Protein AF-A0A9D4SW37-F1 (afdb_monomer_lite)

Structure (mmCIF, N/CA/C/O backbone):
data_AF-A0A9D4SW37-F1
#
_entry.id   AF-A0A9D4SW37-F1
#
loop_
_atom_site.group_PDB
_atom_site.id
_atom_site.type_symbol
_atom_site.label_atom_id
_atom_site.label_alt_id
_atom_site.label_comp_id
_atom_site.label_asym_id
_atom_site.label_entity_id
_atom_site.label_seq_id
_atom_site.pdbx_PDB_ins_code
_atom_site.Cartn_x
_atom_site.Cartn_y
_atom_site.Cartn_z
_atom_site.occupancy
_atom_site.B_iso_or_equiv
_atom_site.auth_seq_id
_atom_site.auth_comp_id
_atom_site.auth_asym_id
_atom_site.auth_atom_id
_atom_site.pdbx_PDB_model_num
ATOM 1 N N . MET A 1 1 ? -23.984 -40.570 58.950 1.00 38.28 1 MET A N 1
ATOM 2 C CA . MET A 1 1 ? -23.982 -40.904 57.508 1.00 38.28 1 MET A CA 1
ATOM 3 C C . MET A 1 1 ? -23.634 -39.647 56.730 1.00 38.28 1 MET A C 1
ATOM 5 O O . MET A 1 1 ? -24.445 -38.734 56.659 1.00 38.28 1 MET A O 1
ATOM 9 N N . TYR A 1 2 ? -22.396 -39.567 56.247 1.00 35.69 2 TYR A N 1
ATOM 10 C CA . TYR A 1 2 ? -21.872 -38.430 55.495 1.00 35.69 2 TYR A CA 1
ATOM 11 C C . TYR A 1 2 ? -22.423 -38.462 54.062 1.00 35.69 2 TYR A C 1
ATOM 13 O O . TYR A 1 2 ? -22.260 -39.463 53.368 1.00 35.69 2 TYR A O 1
ATOM 21 N N . LYS A 1 3 ? -23.094 -37.389 53.626 1.00 42.28 3 LYS A N 1
ATOM 22 C CA . LYS A 1 3 ? -23.452 -37.187 52.214 1.00 42.28 3 LYS A CA 1
ATOM 23 C C . LYS A 1 3 ? -22.221 -36.651 51.480 1.00 42.28 3 LYS A C 1
ATOM 25 O O . LYS A 1 3 ? -21.735 -35.574 51.811 1.00 42.28 3 LYS A O 1
ATOM 30 N N . LEU A 1 4 ? -21.722 -37.426 50.519 1.00 44.06 4 LEU A N 1
ATOM 31 C CA . LEU A 1 4 ? -20.670 -37.028 49.581 1.00 44.06 4 LEU A CA 1
ATOM 32 C C . LEU A 1 4 ? -21.163 -35.876 48.679 1.00 44.06 4 LEU A C 1
ATOM 34 O O . LEU A 1 4 ? -22.336 -35.888 48.288 1.00 44.06 4 LEU A O 1
ATOM 38 N N . PRO A 1 5 ? -20.308 -34.893 48.341 1.00 53.22 5 PRO A N 1
ATOM 39 C CA . PRO A 1 5 ? -20.664 -33.814 47.432 1.00 53.22 5 PRO A CA 1
ATOM 40 C C . PRO A 1 5 ? -20.715 -34.326 45.990 1.00 53.22 5 PRO A C 1
ATOM 42 O O . PRO A 1 5 ? -19.946 -35.196 45.585 1.00 53.22 5 PRO A O 1
ATOM 45 N N . GLY A 1 6 ? -21.682 -33.792 45.246 1.00 45.44 6 GLY A N 1
ATOM 46 C CA . GLY A 1 6 ? -22.057 -34.233 43.913 1.00 45.44 6 GLY A CA 1
ATOM 47 C C . GLY A 1 6 ? -20.927 -34.171 42.891 1.00 45.44 6 GLY A C 1
ATOM 48 O O . GLY A 1 6 ? -20.123 -33.241 42.860 1.00 45.44 6 GLY A O 1
ATOM 49 N N . ASN A 1 7 ? -20.937 -35.176 42.019 1.00 46.38 7 ASN A N 1
ATOM 50 C CA . ASN A 1 7 ? -20.179 -35.221 40.782 1.00 46.38 7 ASN A CA 1
ATOM 51 C C . ASN A 1 7 ? -20.428 -33.943 39.971 1.00 46.38 7 ASN A C 1
ATOM 53 O O . ASN A 1 7 ? -21.542 -33.692 39.509 1.00 46.38 7 ASN A O 1
ATOM 57 N N . PHE A 1 8 ? -19.375 -33.151 39.789 1.00 51.19 8 PHE A N 1
ATOM 58 C CA . PHE A 1 8 ? -19.349 -32.045 38.845 1.00 51.19 8 PHE A CA 1
ATOM 59 C C . PHE A 1 8 ? -19.286 -32.649 37.440 1.00 51.19 8 PHE A C 1
ATOM 61 O O . PHE A 1 8 ? -18.219 -33.018 36.957 1.00 51.19 8 PHE A O 1
ATOM 68 N N . VAL A 1 9 ? -20.445 -32.836 36.810 1.00 54.00 9 VAL A N 1
ATOM 69 C CA . VAL A 1 9 ? -20.528 -33.199 35.393 1.00 54.00 9 VAL A CA 1
ATOM 70 C C . VAL A 1 9 ? -20.275 -31.911 34.606 1.00 54.00 9 VAL A C 1
ATOM 72 O O . VAL A 1 9 ? -21.126 -31.018 34.649 1.00 54.00 9 VAL A O 1
ATOM 75 N N . PRO A 1 10 ? -19.123 -31.744 33.927 1.00 53.56 10 PRO A N 1
ATOM 76 C CA . PRO A 1 10 ? -18.909 -30.571 33.094 1.00 53.56 10 PRO A CA 1
ATOM 77 C C . PRO A 1 10 ? -19.968 -30.575 31.989 1.00 53.56 10 PRO A C 1
ATOM 79 O O . PRO A 1 10 ? -20.168 -31.581 31.308 1.00 53.56 10 PRO A O 1
ATOM 82 N N . SER A 1 11 ? -20.694 -29.463 31.856 1.00 57.00 11 SER A N 1
ATOM 83 C CA . SER A 1 11 ? -21.797 -29.358 30.902 1.00 57.00 11 SER A CA 1
ATOM 84 C C . SER A 1 11 ? -21.305 -29.681 29.486 1.00 57.00 11 SER A C 1
ATOM 86 O O . SER A 1 11 ? -20.271 -29.171 29.048 1.00 57.00 11 SER A O 1
ATOM 88 N N . CYS A 1 12 ? -22.054 -30.521 28.769 1.00 56.09 12 CYS A N 1
ATOM 89 C CA . CYS A 1 12 ? -21.761 -30.940 27.394 1.00 56.09 12 CYS A CA 1
ATOM 90 C C . CYS A 1 12 ? -21.500 -29.736 26.457 1.00 56.09 12 CYS A C 1
ATOM 92 O O . CYS A 1 12 ? -20.666 -29.813 25.559 1.00 56.09 12 CYS A O 1
ATOM 94 N N . ASN A 1 13 ? -22.115 -28.585 26.762 1.00 58.75 13 ASN A N 1
ATOM 95 C CA . ASN A 1 13 ? -21.962 -27.325 26.034 1.00 58.75 13 ASN A CA 1
ATOM 96 C C . ASN A 1 13 ? -20.546 -26.725 26.095 1.00 58.75 13 ASN A C 1
ATOM 98 O O . ASN A 1 13 ? -20.113 -26.089 25.137 1.00 58.75 13 ASN A O 1
ATOM 102 N N . SER A 1 14 ? -19.800 -26.904 27.189 1.00 59.53 14 SER A N 1
ATOM 103 C CA . SER A 1 14 ? -18.434 -26.363 27.289 1.00 59.53 14 SER A CA 1
ATOM 104 C C . SER A 1 14 ? -17.439 -27.160 26.444 1.00 59.53 14 SER A C 1
ATOM 106 O O . SER A 1 14 ? -16.527 -26.578 25.858 1.00 59.53 14 SER A O 1
ATOM 108 N N . TYR A 1 15 ? -17.634 -28.477 26.335 1.00 69.44 15 TYR A N 1
ATOM 109 C CA . TYR A 1 15 ? -16.801 -29.343 25.498 1.00 69.44 15 TYR A CA 1
ATOM 110 C C . TYR A 1 15 ? -17.033 -29.092 24.005 1.00 69.44 15 TYR A C 1
ATOM 112 O O . TYR A 1 15 ? -16.067 -28.980 23.253 1.00 69.44 15 TYR A O 1
ATOM 120 N N . THR A 1 16 ? -18.286 -28.921 23.575 1.00 73.00 16 THR A N 1
ATOM 121 C CA . THR A 1 16 ? -18.615 -28.608 22.174 1.00 73.00 16 THR A CA 1
ATOM 122 C C . THR A 1 16 ? -18.095 -27.237 21.746 1.00 73.00 16 THR A C 1
ATOM 124 O O . THR A 1 16 ? -17.534 -27.102 20.660 1.00 73.00 16 THR A O 1
ATOM 127 N N . VAL A 1 17 ? -18.199 -26.223 22.613 1.00 75.62 17 VAL A N 1
ATOM 128 C CA . VAL A 1 17 ? -17.650 -24.885 22.335 1.00 75.62 17 VAL A CA 1
ATOM 129 C C . VAL A 1 17 ? -16.123 -24.931 22.242 1.00 75.62 17 VAL A C 1
ATOM 131 O O . VAL A 1 17 ? -15.551 -24.374 21.306 1.00 75.62 17 VAL A O 1
ATOM 134 N N . CYS A 1 18 ? -15.449 -25.646 23.144 1.00 77.81 18 CYS A N 1
ATOM 135 C CA . CYS A 1 18 ? -13.996 -25.798 23.084 1.00 77.81 18 CYS A CA 1
ATOM 136 C C . CYS A 1 18 ? -13.546 -26.530 21.805 1.00 77.81 18 CYS A C 1
ATOM 138 O O . CYS A 1 18 ? -12.628 -26.070 21.127 1.00 77.81 18 CYS A O 1
ATOM 140 N N . CYS A 1 19 ? -14.246 -27.601 21.412 1.00 83.44 19 CYS A N 1
ATOM 141 C CA . CYS A 1 19 ? -13.960 -28.344 20.181 1.00 83.44 19 CYS A CA 1
ATOM 142 C C . CYS A 1 19 ? -14.113 -27.466 18.930 1.00 83.44 19 CYS A C 1
ATOM 144 O O . CYS A 1 19 ? -13.188 -27.384 18.126 1.00 83.44 19 CYS A O 1
ATOM 146 N N . SER A 1 20 ? -15.214 -26.708 18.825 1.00 86.25 20 SER A N 1
ATOM 147 C CA . SER A 1 20 ? -15.437 -25.783 17.703 1.00 86.25 20 SER A CA 1
ATOM 148 C C . SER A 1 20 ? -14.363 -24.693 17.603 1.00 86.25 20 SER A C 1
ATOM 150 O O . SER A 1 20 ? -13.952 -24.312 16.507 1.00 86.25 20 SER A O 1
ATOM 152 N N . LYS A 1 21 ? -13.847 -24.209 18.742 1.00 91.75 21 LYS A N 1
ATOM 153 C CA . LYS A 1 21 ? -12.782 -23.202 18.754 1.00 91.75 21 LYS A CA 1
ATOM 154 C C . LYS A 1 21 ? -11.446 -23.789 18.306 1.00 91.75 21 LYS A C 1
ATOM 156 O O . LYS A 1 21 ? -10.714 -23.118 17.585 1.00 91.75 21 LYS A O 1
ATOM 161 N N . VAL A 1 22 ? -11.140 -25.021 18.708 1.00 93.81 22 VAL A N 1
ATOM 162 C CA . VAL A 1 22 ? -9.937 -25.743 18.270 1.00 93.81 22 VAL A CA 1
ATOM 163 C C . VAL A 1 22 ? -9.991 -26.036 16.772 1.00 93.81 22 VAL A C 1
ATOM 165 O O . VAL A 1 22 ? -9.002 -25.809 16.085 1.00 93.81 22 VAL A O 1
ATOM 168 N N . GLU A 1 23 ? -11.132 -26.481 16.249 1.00 93.38 23 GLU A N 1
ATOM 169 C CA . GLU A 1 23 ? -11.323 -26.715 14.811 1.00 93.38 23 GLU A CA 1
ATOM 170 C C . GLU A 1 23 ? -11.194 -25.420 14.006 1.00 93.38 23 GLU A C 1
ATOM 172 O O . GLU A 1 23 ? -10.444 -25.378 13.036 1.00 93.38 23 GLU A O 1
ATOM 177 N N . HIS A 1 24 ? -11.821 -24.331 14.459 1.00 93.25 24 HIS A N 1
ATOM 178 C CA . HIS A 1 24 ? -11.682 -23.025 13.818 1.00 93.25 24 HIS A CA 1
ATOM 179 C C . HIS A 1 24 ? -10.226 -22.533 13.802 1.00 93.25 24 HIS A C 1
ATOM 181 O O . HIS A 1 24 ? -9.753 -22.041 12.781 1.00 93.25 24 HIS A O 1
ATOM 187 N N . LEU A 1 25 ? -9.499 -22.695 14.913 1.00 94.06 25 LEU A N 1
ATOM 188 C CA . LEU A 1 25 ? -8.080 -22.341 14.988 1.00 94.06 25 LEU A CA 1
ATOM 189 C C . LEU A 1 25 ? -7.210 -23.222 14.086 1.00 94.06 25 LEU A C 1
ATOM 191 O O . LEU A 1 25 ? -6.246 -22.715 13.523 1.00 94.06 25 LEU A O 1
ATOM 195 N N . ARG A 1 26 ? -7.541 -24.510 13.922 1.00 94.50 26 ARG A N 1
ATOM 196 C CA . ARG A 1 26 ? -6.853 -25.402 12.975 1.00 94.50 26 ARG A CA 1
ATOM 197 C C . ARG A 1 26 ? -7.074 -24.953 11.539 1.00 94.50 26 ARG A C 1
ATOM 199 O O . ARG A 1 26 ? -6.097 -24.687 10.857 1.00 94.50 26 ARG A O 1
ATOM 206 N N . CYS A 1 27 ? -8.326 -24.740 11.131 1.00 94.25 27 CYS A N 1
ATOM 207 C CA . CYS A 1 27 ? -8.631 -24.241 9.791 1.00 94.25 27 CYS A CA 1
ATOM 208 C C . CYS A 1 27 ? -7.960 -22.889 9.516 1.00 94.25 27 CYS A C 1
ATOM 210 O O . CYS A 1 27 ? -7.472 -22.661 8.416 1.00 94.25 27 CYS A O 1
ATOM 212 N N . GLN A 1 28 ? -7.901 -21.996 10.511 1.00 94.62 28 GLN A N 1
ATOM 213 C CA . GLN A 1 28 ? -7.191 -20.726 10.380 1.00 94.62 28 GLN A CA 1
ATOM 214 C C . GLN A 1 28 ? -5.679 -20.929 10.201 1.00 94.62 28 GLN A C 1
ATOM 216 O O . GLN A 1 28 ? -5.067 -20.226 9.403 1.00 94.62 28 GLN A O 1
ATOM 221 N N . ASN A 1 29 ? -5.078 -21.878 10.922 1.00 93.56 29 ASN A N 1
ATOM 222 C CA . ASN A 1 29 ? -3.664 -22.218 10.776 1.00 93.56 29 ASN A CA 1
ATOM 223 C C . ASN A 1 29 ? -3.371 -22.800 9.385 1.00 93.56 29 ASN A C 1
ATOM 225 O O . ASN A 1 29 ? -2.440 -22.347 8.730 1.00 93.56 29 ASN A O 1
ATOM 229 N N . ASP A 1 30 ? -4.219 -23.711 8.904 1.00 97.25 30 ASP A N 1
ATOM 230 C CA . ASP A 1 30 ? -4.093 -24.323 7.577 1.00 97.25 30 ASP A CA 1
ATOM 231 C C . ASP A 1 30 ? -4.194 -23.267 6.464 1.00 97.25 30 ASP A C 1
ATOM 233 O O . ASP A 1 30 ? -3.404 -23.259 5.522 1.00 97.25 30 ASP A O 1
ATOM 237 N N . LEU A 1 31 ? -5.129 -22.320 6.594 1.00 96.56 31 LEU A N 1
ATOM 238 C CA . LEU A 1 31 ? -5.306 -21.227 5.633 1.00 96.56 31 LEU A CA 1
ATOM 239 C C . LEU A 1 31 ? -4.093 -20.283 5.634 1.00 96.56 31 LEU A C 1
ATOM 241 O O . LEU A 1 31 ? -3.610 -19.891 4.573 1.00 96.56 31 LEU A O 1
ATOM 245 N N . LEU A 1 32 ? -3.555 -19.961 6.817 1.00 95.56 32 LEU A N 1
ATOM 246 C CA . LEU A 1 32 ? -2.315 -19.190 6.941 1.00 95.56 32 LEU A CA 1
ATOM 247 C C . LEU A 1 32 ? -1.118 -19.932 6.341 1.00 95.56 32 LEU A C 1
ATOM 249 O O . LEU A 1 32 ? -0.269 -19.303 5.712 1.00 95.56 32 LEU A O 1
ATOM 253 N N . GLN A 1 33 ? -1.049 -21.249 6.511 1.00 96.69 33 GLN A N 1
ATOM 254 C CA . GLN A 1 33 ? 0.019 -22.065 5.955 1.00 96.69 33 GLN A CA 1
ATOM 255 C C . GLN A 1 33 ? -0.034 -22.086 4.422 1.00 96.69 33 GLN A C 1
ATOM 257 O O . GLN A 1 33 ? 0.986 -21.837 3.784 1.00 96.69 33 GLN A O 1
ATOM 262 N N . LEU A 1 34 ? -1.219 -22.268 3.833 1.00 95.88 34 LEU A N 1
ATOM 263 C CA . LEU A 1 34 ? -1.415 -22.187 2.382 1.00 95.88 34 LEU A CA 1
ATOM 264 C C . LEU A 1 34 ? -1.056 -20.800 1.830 1.00 95.88 34 LEU A C 1
ATOM 266 O O . LEU A 1 34 ? -0.350 -20.701 0.829 1.00 95.88 34 LEU A O 1
ATOM 270 N N . ALA A 1 35 ? -1.473 -19.727 2.509 1.00 94.50 35 ALA A N 1
ATOM 271 C CA . ALA A 1 35 ? -1.126 -18.363 2.111 1.00 94.50 35 ALA A CA 1
ATOM 272 C C . ALA A 1 35 ? 0.392 -18.103 2.188 1.00 94.50 35 ALA A C 1
ATOM 274 O O . ALA A 1 35 ? 0.964 -17.433 1.326 1.00 94.50 35 ALA A O 1
ATOM 275 N N . LEU A 1 36 ? 1.069 -18.656 3.200 1.00 96.19 36 LEU A N 1
ATOM 276 C CA . LEU A 1 36 ? 2.525 -18.581 3.318 1.00 96.19 36 LEU A CA 1
ATOM 277 C C . LEU A 1 36 ? 3.224 -19.350 2.196 1.00 96.19 36 LEU A C 1
ATOM 279 O O . LEU A 1 36 ? 4.162 -18.822 1.600 1.00 96.19 36 LEU A O 1
ATOM 283 N N . GLU A 1 37 ? 2.765 -20.557 1.879 1.00 96.25 37 GLU A N 1
ATOM 284 C CA . GLU A 1 37 ? 3.297 -21.366 0.779 1.00 96.25 37 GLU A CA 1
ATOM 285 C C . GLU A 1 37 ? 3.113 -20.674 -0.578 1.00 96.25 37 GLU A C 1
ATOM 287 O O . GLU A 1 37 ? 4.056 -20.623 -1.372 1.00 96.25 37 GLU A O 1
ATOM 292 N N . GLU A 1 38 ? 1.956 -20.054 -0.816 1.00 94.12 38 GLU A N 1
ATOM 293 C CA . GLU A 1 38 ? 1.704 -19.267 -2.023 1.00 94.12 38 GLU A CA 1
ATOM 294 C C . GLU A 1 38 ? 2.621 -18.038 -2.100 1.00 94.12 38 GLU A C 1
ATOM 296 O O . GLU A 1 38 ? 3.284 -17.825 -3.118 1.00 94.12 38 GLU A O 1
ATOM 301 N N . SER A 1 39 ? 2.737 -17.266 -1.013 1.00 93.19 39 SER A N 1
ATOM 302 C CA . SER A 1 39 ? 3.624 -16.095 -0.970 1.00 93.19 39 SER A CA 1
ATOM 303 C C . SER A 1 39 ? 5.096 -16.474 -1.172 1.00 93.19 39 SER A C 1
ATOM 305 O O . SER A 1 39 ? 5.837 -15.776 -1.864 1.00 93.19 39 SER A O 1
ATOM 307 N N . ARG A 1 40 ? 5.520 -17.625 -0.641 1.00 96.88 40 ARG A N 1
ATOM 308 C CA . ARG A 1 40 ? 6.857 -18.174 -0.864 1.00 96.88 40 ARG A CA 1
ATOM 309 C C . ARG A 1 40 ? 7.060 -18.538 -2.333 1.00 96.88 40 ARG A C 1
ATOM 311 O O . ARG A 1 40 ? 8.070 -18.146 -2.907 1.00 96.88 40 ARG A O 1
ATOM 318 N N . GLY A 1 41 ? 6.095 -19.216 -2.953 1.00 93.62 41 GLY A N 1
ATOM 319 C CA . GLY A 1 41 ? 6.145 -19.534 -4.380 1.00 93.62 41 GLY A CA 1
ATOM 320 C C . GLY A 1 41 ? 6.220 -18.282 -5.263 1.00 93.62 41 GLY A C 1
ATOM 321 O O . GLY A 1 41 ? 6.969 -18.254 -6.243 1.00 93.62 41 GLY A O 1
ATOM 322 N N . GLN A 1 42 ? 5.505 -17.215 -4.895 1.00 92.81 42 GLN A N 1
ATOM 323 C CA . GLN A 1 42 ? 5.597 -15.914 -5.565 1.00 92.81 42 GLN A CA 1
ATOM 324 C C . GLN A 1 42 ? 7.000 -15.301 -5.420 1.00 92.81 42 GLN A C 1
ATOM 326 O O . GLN A 1 42 ? 7.578 -14.862 -6.418 1.00 92.81 42 GLN A O 1
ATOM 331 N N . CYS A 1 43 ? 7.579 -15.322 -4.216 1.00 92.12 43 CYS A N 1
ATOM 332 C CA . CYS A 1 43 ? 8.946 -14.859 -3.964 1.00 92.12 43 CYS A CA 1
ATOM 333 C C . CYS A 1 43 ? 9.992 -15.648 -4.767 1.00 92.12 43 CYS A C 1
ATOM 335 O O . CYS A 1 43 ? 10.866 -15.040 -5.385 1.00 92.12 43 CYS A O 1
ATOM 337 N N . ASP A 1 44 ? 9.882 -16.977 -4.821 1.00 94.50 44 ASP A N 1
ATOM 338 C CA . ASP A 1 44 ? 10.799 -17.835 -5.580 1.00 94.50 44 ASP A CA 1
ATOM 339 C C . ASP A 1 44 ? 10.731 -17.516 -7.085 1.00 94.50 44 ASP A C 1
ATOM 341 O O . ASP A 1 44 ? 11.758 -17.373 -7.756 1.00 94.50 44 ASP A O 1
ATOM 345 N N . ARG A 1 45 ? 9.521 -17.304 -7.622 1.00 93.19 45 ARG A N 1
ATOM 346 C CA . ARG A 1 45 ? 9.324 -16.896 -9.021 1.00 93.19 45 ARG A CA 1
ATOM 347 C C . ARG A 1 45 ? 9.931 -15.522 -9.315 1.00 93.19 45 ARG A C 1
ATOM 349 O O . ARG A 1 45 ? 10.580 -15.358 -10.350 1.00 93.19 45 ARG A O 1
ATOM 356 N N . LEU A 1 46 ? 9.736 -14.547 -8.424 1.00 90.19 46 LEU A N 1
ATOM 357 C CA . LEU A 1 46 ? 10.328 -13.213 -8.553 1.00 90.19 46 LEU A CA 1
ATOM 358 C C . LEU A 1 46 ? 11.858 -13.260 -8.475 1.00 90.19 46 LEU A C 1
ATOM 360 O O . LEU A 1 46 ? 12.517 -12.585 -9.259 1.00 90.19 46 LEU A O 1
ATOM 364 N N . SER A 1 47 ? 12.428 -14.092 -7.601 1.00 93.88 47 SER A N 1
ATOM 365 C CA . SER A 1 47 ? 13.881 -14.263 -7.484 1.00 93.88 47 SER A CA 1
ATOM 366 C C . SER A 1 47 ? 14.506 -14.781 -8.784 1.00 93.88 47 SER A C 1
ATOM 368 O O . SER A 1 47 ? 15.500 -14.229 -9.256 1.00 93.88 47 SER A O 1
ATOM 370 N N . VAL A 1 48 ? 13.880 -15.771 -9.432 1.00 93.44 48 VAL A N 1
ATOM 371 C CA . VAL A 1 48 ? 14.341 -16.278 -10.736 1.00 93.44 48 VAL A CA 1
ATOM 372 C C . VAL A 1 48 ? 14.240 -15.208 -11.826 1.00 93.44 48 VAL A C 1
ATOM 374 O O . VAL A 1 48 ? 15.149 -15.081 -12.647 1.00 93.44 48 VAL A O 1
ATOM 377 N N . LEU A 1 49 ? 13.150 -14.432 -11.854 1.00 90.12 49 LEU A N 1
ATOM 378 C CA . LEU A 1 49 ? 12.994 -13.333 -12.812 1.00 90.12 49 LEU A CA 1
ATOM 379 C C . LEU A 1 49 ? 14.052 -12.245 -12.604 1.00 90.12 49 LEU A C 1
ATOM 381 O O . LEU A 1 49 ? 14.653 -11.801 -13.578 1.00 90.12 49 LEU A O 1
ATOM 385 N N . LEU A 1 50 ? 14.330 -11.862 -11.356 1.00 89.31 50 LEU A N 1
ATOM 386 C CA . LEU A 1 50 ? 15.387 -10.904 -11.030 1.00 89.31 50 LEU A CA 1
ATOM 387 C C . LEU A 1 50 ? 16.757 -11.405 -11.491 1.00 89.31 50 LEU A C 1
ATOM 389 O O . LEU A 1 50 ? 17.448 -10.670 -12.188 1.00 89.31 50 LEU A O 1
ATOM 393 N N . GLY A 1 51 ? 17.101 -12.671 -11.236 1.00 90.56 51 GLY A N 1
ATOM 394 C CA . GLY A 1 51 ? 18.360 -13.251 -11.720 1.00 90.56 51 GLY A CA 1
ATOM 395 C C . GLY A 1 51 ? 18.488 -13.225 -13.250 1.00 90.56 51 GLY A C 1
ATOM 396 O O . GLY A 1 51 ? 19.552 -12.911 -13.787 1.00 90.56 51 GLY A O 1
ATOM 397 N N . LYS A 1 52 ? 17.390 -13.473 -13.979 1.00 90.12 52 LYS A N 1
ATOM 398 C CA . LYS A 1 52 ? 17.360 -13.318 -15.445 1.00 90.12 52 LYS A CA 1
ATOM 399 C C . LYS A 1 52 ? 17.545 -11.861 -15.868 1.00 90.12 52 LYS A C 1
ATOM 401 O O . LYS A 1 52 ? 18.312 -11.593 -16.787 1.00 90.12 52 LYS A O 1
ATOM 406 N N . HIS A 1 53 ? 16.870 -10.916 -15.214 1.00 86.88 53 HIS A N 1
ATOM 407 C CA . HIS A 1 53 ? 17.005 -9.493 -15.526 1.00 86.88 53 HIS A CA 1
ATOM 408 C C . HIS A 1 53 ? 18.412 -8.961 -15.231 1.00 86.88 53 HIS A C 1
ATOM 410 O O . HIS A 1 53 ? 18.939 -8.206 -16.044 1.00 86.88 53 HIS A O 1
ATOM 416 N N . GLU A 1 54 ? 19.048 -9.393 -14.143 1.00 88.94 54 GLU A N 1
ATOM 417 C CA . GLU A 1 54 ? 20.434 -9.052 -13.800 1.00 88.94 54 GLU A CA 1
ATOM 418 C C . GLU A 1 54 ? 21.425 -9.613 -14.831 1.00 88.94 54 GLU A C 1
ATOM 420 O O . GLU A 1 54 ? 22.284 -8.887 -15.341 1.00 88.94 54 GLU A O 1
ATOM 425 N N . SER A 1 55 ? 21.263 -10.881 -15.222 1.00 87.88 55 SER A N 1
ATOM 426 C CA . SER A 1 55 ? 22.065 -11.486 -16.294 1.00 87.88 55 SER A CA 1
ATOM 427 C C . SER A 1 55 ? 21.857 -10.773 -17.636 1.00 87.88 55 SER A C 1
ATOM 429 O O . SER A 1 55 ? 22.813 -10.525 -18.367 1.00 87.88 55 SER A O 1
ATOM 431 N N . ASN A 1 56 ? 20.623 -10.392 -17.965 1.00 86.50 56 ASN A N 1
ATOM 432 C CA . ASN A 1 56 ? 20.327 -9.664 -19.199 1.00 86.50 56 ASN A CA 1
ATOM 433 C C . ASN A 1 56 ? 20.893 -8.240 -19.164 1.00 86.50 56 ASN A C 1
ATOM 435 O O . ASN A 1 56 ? 21.387 -7.746 -20.175 1.00 86.50 56 ASN A O 1
ATOM 439 N N . GLN A 1 57 ? 20.853 -7.570 -18.012 1.00 86.88 57 GLN A N 1
ATOM 440 C CA . GLN A 1 57 ? 21.430 -6.240 -17.842 1.00 86.88 57 GLN A CA 1
ATOM 441 C C . GLN A 1 57 ? 22.948 -6.264 -18.026 1.00 86.88 57 GLN A C 1
ATOM 443 O O . GLN A 1 57 ? 23.479 -5.410 -18.735 1.00 86.88 57 GLN A O 1
ATOM 448 N N . THR A 1 58 ? 23.642 -7.242 -17.440 1.00 88.44 58 THR A N 1
ATOM 449 C CA . THR A 1 58 ? 25.095 -7.386 -17.619 1.00 88.44 58 THR A CA 1
ATOM 450 C C . THR A 1 58 ? 25.448 -7.712 -19.071 1.00 88.44 58 THR A C 1
ATOM 452 O O . THR A 1 58 ? 26.320 -7.057 -19.639 1.00 88.44 58 THR A O 1
ATOM 455 N N . ALA A 1 59 ? 24.717 -8.620 -19.728 1.00 84.81 59 ALA A N 1
ATOM 456 C CA . ALA A 1 59 ? 24.903 -8.915 -21.151 1.00 84.81 59 ALA A CA 1
ATOM 457 C C . ALA A 1 59 ? 24.695 -7.676 -22.044 1.00 84.81 59 ALA A C 1
ATOM 459 O O . ALA A 1 59 ? 25.495 -7.417 -22.944 1.00 84.81 59 ALA A O 1
ATOM 460 N N . LEU A 1 60 ? 23.663 -6.865 -21.775 1.00 84.38 60 LEU A N 1
ATOM 461 C CA . LEU A 1 60 ? 23.418 -5.614 -22.501 1.00 84.38 60 LEU A CA 1
ATOM 462 C C . LEU A 1 60 ? 24.517 -4.573 -22.260 1.00 84.38 60 LEU A C 1
ATOM 464 O O . LEU A 1 60 ? 24.927 -3.906 -23.206 1.00 84.38 60 LEU A O 1
ATOM 468 N N . GLN A 1 61 ? 25.018 -4.438 -21.029 1.00 89.00 61 GLN A N 1
ATOM 469 C CA . GLN A 1 61 ? 26.138 -3.542 -20.720 1.00 89.00 61 GLN A CA 1
ATOM 470 C C . GLN A 1 61 ? 27.413 -3.954 -21.464 1.00 89.00 61 GLN A C 1
ATOM 472 O O . GLN A 1 61 ? 28.096 -3.099 -22.026 1.00 89.00 61 GLN A O 1
ATOM 477 N N . LEU A 1 62 ? 27.705 -5.255 -21.526 1.00 86.25 62 LEU A N 1
ATOM 478 C CA . LEU A 1 62 ? 28.837 -5.780 -22.291 1.00 86.25 62 LEU A CA 1
ATOM 479 C C . LEU A 1 62 ? 28.647 -5.556 -23.797 1.00 86.25 62 LEU A C 1
ATOM 481 O O . LEU A 1 62 ? 29.570 -5.100 -24.467 1.00 86.25 62 LEU A O 1
ATOM 485 N N . ALA A 1 63 ? 27.441 -5.776 -24.328 1.00 85.00 63 ALA A N 1
ATOM 486 C CA . ALA A 1 63 ? 27.131 -5.523 -25.734 1.00 85.00 63 ALA A CA 1
ATOM 487 C C . ALA A 1 63 ? 27.235 -4.034 -26.119 1.00 85.00 63 ALA A C 1
ATOM 489 O O . ALA A 1 63 ? 27.697 -3.720 -27.221 1.00 85.00 63 ALA A O 1
ATOM 490 N N . LEU A 1 64 ? 26.823 -3.122 -25.230 1.00 86.00 64 LEU A N 1
ATOM 491 C CA . LEU A 1 64 ? 27.007 -1.677 -25.399 1.00 86.00 64 LEU A CA 1
ATOM 492 C C . LEU A 1 64 ? 28.494 -1.320 -25.403 1.00 86.00 64 LEU A C 1
ATOM 494 O O . LEU A 1 64 ? 28.954 -0.723 -26.367 1.00 86.00 64 LEU A O 1
ATOM 498 N N . ALA A 1 65 ? 29.266 -1.800 -24.426 1.00 86.94 65 ALA A N 1
ATOM 499 C CA . ALA A 1 65 ? 30.706 -1.556 -24.372 1.00 86.94 65 ALA A CA 1
ATOM 500 C C . ALA A 1 65 ? 31.451 -2.096 -25.611 1.00 86.94 65 ALA A C 1
ATOM 502 O O . ALA A 1 65 ? 32.350 -1.435 -26.128 1.00 86.94 65 ALA A O 1
ATOM 503 N N . CYS A 1 66 ? 31.074 -3.273 -26.128 1.00 86.62 66 CYS A N 1
ATOM 504 C CA . CYS A 1 66 ? 31.602 -3.792 -27.396 1.00 86.62 66 CYS A CA 1
ATOM 505 C C . CYS A 1 66 ? 31.214 -2.899 -28.587 1.00 86.62 66 CYS A C 1
ATOM 507 O O . CYS A 1 66 ? 32.014 -2.717 -29.502 1.00 86.62 66 CYS A O 1
ATOM 509 N N . SER A 1 67 ? 29.999 -2.340 -28.585 1.00 87.31 67 SER A N 1
ATOM 510 C CA . SER A 1 67 ? 29.532 -1.435 -29.642 1.00 87.31 67 SER A CA 1
ATOM 511 C C . SER A 1 67 ? 30.270 -0.094 -29.604 1.00 87.31 67 SER A C 1
ATOM 513 O O . SER A 1 67 ? 30.690 0.373 -30.657 1.00 87.31 67 SER A O 1
ATOM 515 N N . ASP A 1 68 ? 30.513 0.470 -28.419 1.00 89.81 68 ASP A N 1
ATOM 516 C CA . ASP A 1 68 ? 31.284 1.707 -28.238 1.00 89.81 68 ASP A CA 1
ATOM 517 C C . ASP A 1 68 ? 32.731 1.534 -28.716 1.00 89.81 68 ASP A C 1
ATOM 519 O O . ASP A 1 68 ? 33.239 2.350 -29.478 1.00 89.81 68 ASP A O 1
ATOM 523 N N . ARG A 1 69 ? 33.378 0.414 -28.364 1.00 87.25 69 ARG A N 1
ATOM 524 C CA . ARG A 1 69 ? 34.726 0.072 -28.862 1.00 87.25 69 ARG A CA 1
ATOM 525 C C . ARG A 1 69 ? 34.766 -0.079 -30.383 1.00 87.25 69 ARG A C 1
ATOM 527 O O . ARG A 1 69 ? 35.740 0.315 -31.017 1.00 87.25 69 ARG A O 1
ATOM 534 N N . ALA A 1 70 ? 33.718 -0.655 -30.973 1.00 86.56 70 ALA A N 1
ATOM 535 C CA . ALA A 1 70 ? 33.614 -0.777 -32.422 1.00 86.56 70 ALA A CA 1
ATOM 536 C C . ALA A 1 70 ? 33.419 0.591 -33.093 1.00 86.56 70 ALA A C 1
ATOM 538 O O . ALA A 1 70 ? 34.007 0.825 -34.145 1.00 86.56 70 ALA A O 1
ATOM 539 N N . LEU A 1 71 ? 32.635 1.492 -32.489 1.00 88.25 71 LEU A N 1
ATOM 540 C CA . LEU A 1 71 ? 32.473 2.870 -32.962 1.00 88.25 71 LEU A CA 1
ATOM 541 C C . LEU A 1 71 ? 33.796 3.638 -32.897 1.00 88.25 71 LEU A C 1
ATOM 543 O O . LEU A 1 71 ? 34.195 4.198 -33.909 1.00 88.25 71 LEU A O 1
ATOM 547 N N . GLU A 1 72 ? 34.536 3.558 -31.786 1.00 89.00 72 GLU A N 1
ATOM 548 C CA . GLU A 1 72 ? 35.867 4.175 -31.661 1.00 89.00 72 GLU A CA 1
ATOM 549 C C . GLU A 1 72 ? 36.835 3.696 -32.764 1.00 89.00 72 GLU A C 1
ATOM 551 O O . GLU A 1 72 ? 37.592 4.488 -33.327 1.00 89.00 72 GLU A O 1
ATOM 556 N N . ALA A 1 73 ? 36.794 2.404 -33.110 1.00 87.81 73 ALA A N 1
ATOM 557 C CA . ALA A 1 73 ? 37.590 1.846 -34.203 1.00 87.81 73 ALA A CA 1
ATOM 558 C C . ALA A 1 73 ? 37.115 2.325 -35.588 1.00 87.81 73 ALA A C 1
ATOM 560 O O . ALA A 1 73 ? 37.946 2.611 -36.452 1.00 87.81 73 ALA A O 1
ATOM 561 N N . PHE A 1 74 ? 35.800 2.429 -35.814 1.00 88.88 74 PHE A N 1
ATOM 562 C CA . PHE A 1 74 ? 35.252 2.981 -37.056 1.00 88.88 74 PHE A CA 1
ATOM 563 C C . PHE A 1 74 ? 35.590 4.463 -37.227 1.00 88.88 74 PHE A C 1
ATOM 565 O O . PHE A 1 74 ? 36.004 4.846 -38.317 1.00 88.88 74 PHE A O 1
ATOM 572 N N . ASP A 1 75 ? 35.482 5.272 -36.174 1.00 90.44 75 ASP A N 1
ATOM 573 C CA . ASP A 1 75 ? 35.808 6.701 -36.203 1.00 90.44 75 ASP A CA 1
ATOM 574 C C . ASP A 1 75 ? 37.294 6.925 -36.521 1.00 90.44 75 ASP A C 1
ATOM 576 O O . ASP A 1 75 ? 37.636 7.767 -37.352 1.00 90.44 75 ASP A O 1
ATOM 580 N N . ALA A 1 76 ? 38.186 6.112 -35.940 1.00 88.00 76 ALA A N 1
ATOM 581 C CA . ALA A 1 76 ? 39.612 6.141 -36.264 1.00 88.00 76 ALA A CA 1
ATOM 582 C C . ALA A 1 76 ? 39.890 5.765 -37.733 1.00 88.00 76 ALA A C 1
ATOM 584 O O . ALA A 1 76 ? 40.695 6.416 -38.399 1.00 88.00 76 ALA A O 1
ATOM 585 N N . LEU A 1 77 ? 39.206 4.743 -38.263 1.00 86.75 77 LEU A N 1
ATOM 586 C CA . LEU A 1 77 ? 39.324 4.355 -39.673 1.00 86.75 77 LEU A CA 1
ATOM 587 C C . LEU A 1 77 ? 38.770 5.426 -40.623 1.00 86.75 77 LEU A C 1
ATOM 589 O O . LEU A 1 77 ? 39.348 5.645 -41.685 1.00 86.75 77 LEU A O 1
ATOM 593 N N . LEU A 1 78 ? 37.682 6.104 -40.251 1.00 87.12 78 LEU A N 1
ATOM 594 C CA . LEU A 1 78 ? 37.116 7.210 -41.026 1.00 87.12 78 LEU A CA 1
ATOM 595 C C . LEU A 1 78 ? 38.069 8.410 -41.062 1.00 87.12 78 LEU A C 1
ATOM 597 O O . LEU A 1 78 ? 38.342 8.921 -42.144 1.00 87.12 78 LEU A O 1
ATOM 601 N N . ALA A 1 79 ? 38.663 8.788 -39.927 1.00 86.81 79 ALA A N 1
ATOM 602 C CA . ALA A 1 79 ? 39.661 9.860 -39.869 1.00 86.81 79 ALA A CA 1
ATOM 603 C C . ALA A 1 79 ? 40.900 9.562 -40.742 1.00 86.81 79 ALA A C 1
ATOM 605 O O . ALA A 1 79 ? 41.430 10.449 -41.418 1.00 86.81 79 ALA A O 1
ATOM 606 N N . LEU A 1 80 ? 41.347 8.301 -40.786 1.00 83.31 80 LEU A N 1
ATOM 607 C CA . LEU A 1 80 ? 42.418 7.861 -41.690 1.00 83.31 80 LEU A CA 1
ATOM 608 C C . LEU A 1 80 ? 41.984 7.859 -43.167 1.00 83.31 80 LEU A C 1
ATOM 610 O O . LEU A 1 80 ? 42.777 8.186 -44.049 1.00 83.31 80 LEU A O 1
ATOM 614 N N . ALA A 1 81 ? 40.728 7.514 -43.458 1.00 83.44 81 ALA A N 1
ATOM 615 C CA . ALA A 1 81 ? 40.196 7.515 -44.819 1.00 83.44 81 ALA A CA 1
ATOM 616 C C . ALA A 1 81 ? 40.019 8.937 -45.378 1.00 83.44 81 ALA A C 1
ATOM 618 O O . ALA A 1 81 ? 40.328 9.175 -46.547 1.00 83.44 81 ALA A O 1
ATOM 619 N N . ASP A 1 82 ? 39.568 9.885 -44.554 1.00 82.50 82 ASP A N 1
ATOM 620 C CA . ASP A 1 82 ? 39.374 11.282 -44.951 1.00 82.50 82 ASP A CA 1
ATOM 621 C C . ASP A 1 82 ? 40.707 11.994 -45.209 1.00 82.50 82 ASP A C 1
ATOM 623 O O . ASP A 1 82 ? 40.826 12.734 -46.185 1.00 82.50 82 ASP A O 1
ATOM 627 N N . THR A 1 83 ? 41.747 11.669 -44.434 1.00 77.50 83 THR A N 1
ATOM 6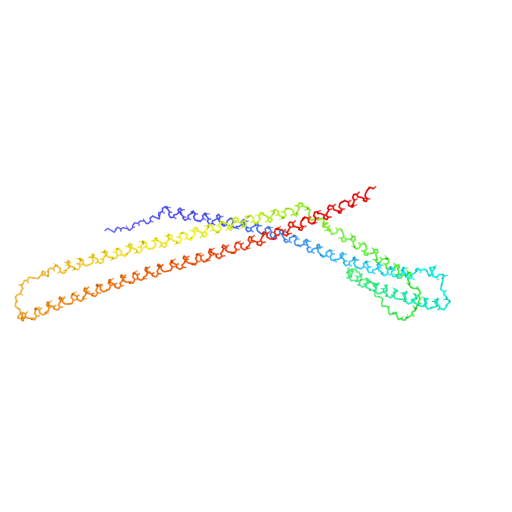28 C CA . THR A 1 83 ? 43.127 12.152 -44.654 1.00 77.50 83 THR A CA 1
ATOM 629 C C . THR A 1 83 ? 43.852 11.434 -45.805 1.00 77.50 83 THR A C 1
ATOM 631 O O . THR A 1 83 ? 44.890 11.899 -46.283 1.00 77.50 83 THR A O 1
ATOM 634 N N . GLY A 1 84 ? 43.313 10.305 -46.282 1.00 65.19 84 GLY A N 1
ATOM 635 C CA . GLY A 1 84 ? 43.821 9.531 -47.419 1.00 65.19 84 GLY A CA 1
ATOM 636 C C . GLY A 1 84 ? 43.232 9.920 -48.781 1.00 65.19 84 GLY A C 1
ATOM 637 O O . GLY A 1 84 ? 43.715 9.435 -49.809 1.00 65.19 84 GLY A O 1
ATOM 638 N N . ARG A 1 85 ? 42.205 10.783 -48.827 1.00 64.75 85 ARG A N 1
ATOM 639 C CA . ARG A 1 85 ? 41.645 11.277 -50.094 1.00 64.75 85 ARG A CA 1
ATOM 640 C C . ARG A 1 85 ? 42.686 12.168 -50.781 1.00 64.75 85 ARG A C 1
ATOM 642 O O . ARG A 1 85 ? 43.151 13.132 -50.179 1.00 64.75 85 ARG A O 1
ATOM 649 N N . PRO A 1 86 ? 43.083 11.868 -52.031 1.00 55.72 86 PRO A N 1
ATOM 650 C CA . PRO A 1 86 ? 44.110 12.644 -52.701 1.00 55.72 86 PRO A CA 1
ATOM 651 C C . PRO A 1 86 ? 43.626 14.080 -52.885 1.00 55.72 86 PRO A C 1
ATOM 653 O O . PRO A 1 86 ? 42.458 14.315 -53.202 1.00 55.72 86 PRO A O 1
ATOM 656 N N . LEU A 1 87 ? 44.563 15.024 -52.816 1.00 54.06 87 LEU A N 1
ATOM 657 C CA . LEU A 1 87 ? 44.392 16.444 -53.147 1.00 54.06 87 LEU A CA 1
ATOM 658 C C . LEU A 1 87 ? 43.924 16.704 -54.601 1.00 54.06 87 LEU A C 1
ATOM 660 O O . LEU A 1 87 ? 43.948 17.830 -55.085 1.00 54.06 87 LEU A O 1
ATOM 664 N N . ALA A 1 88 ? 43.473 15.670 -55.314 1.00 51.84 88 ALA A N 1
ATOM 665 C CA . ALA A 1 88 ? 42.956 15.699 -56.674 1.00 51.84 88 ALA A CA 1
ATOM 666 C C . ALA A 1 88 ? 41.753 16.646 -56.861 1.00 51.84 88 ALA A C 1
ATOM 668 O O . ALA A 1 88 ? 41.478 17.039 -57.993 1.00 51.84 88 ALA A O 1
ATOM 669 N N . ASN A 1 89 ? 41.081 17.060 -55.780 1.00 53.78 89 ASN A N 1
ATOM 670 C CA . ASN A 1 89 ? 40.032 18.086 -55.813 1.00 53.78 89 ASN A CA 1
ATOM 671 C C . ASN A 1 89 ? 40.560 19.537 -55.800 1.00 53.78 89 ASN A C 1
ATOM 673 O O . ASN A 1 89 ? 39.784 20.451 -56.061 1.00 53.78 89 ASN A O 1
ATOM 677 N N . TYR A 1 90 ? 41.851 19.773 -55.542 1.00 56.16 90 TYR A N 1
ATOM 678 C CA . TYR A 1 90 ? 42.418 21.114 -55.312 1.00 56.16 90 TYR A CA 1
ATOM 679 C C . TYR A 1 90 ? 43.318 21.596 -56.455 1.00 56.16 90 TYR A C 1
ATOM 681 O O . TYR A 1 90 ? 44.270 22.338 -56.244 1.00 56.16 90 TYR A O 1
ATOM 689 N N . ARG A 1 91 ? 43.012 21.199 -57.695 1.00 54.72 91 ARG A N 1
ATOM 690 C CA . ARG A 1 91 ? 43.808 21.479 -58.910 1.00 54.72 91 ARG A CA 1
ATOM 691 C C . ARG A 1 91 ? 43.843 22.962 -59.345 1.00 54.72 91 ARG A C 1
ATOM 693 O O . ARG A 1 91 ? 44.066 23.236 -60.521 1.00 54.72 91 ARG A O 1
ATOM 700 N N . ALA A 1 92 ? 43.560 23.898 -58.440 1.00 53.50 92 ALA A N 1
ATOM 701 C CA . ALA A 1 92 ? 43.363 25.320 -58.721 1.00 53.50 92 ALA A CA 1
ATOM 702 C C . ALA A 1 92 ? 43.988 26.268 -57.670 1.00 53.50 92 ALA A C 1
ATOM 704 O O . ALA A 1 92 ? 43.554 27.414 -57.578 1.00 53.50 92 ALA A O 1
ATOM 705 N N . ALA A 1 93 ? 44.963 25.819 -56.870 1.00 58.53 93 ALA A N 1
ATOM 706 C CA . ALA A 1 93 ? 45.663 26.664 -55.892 1.00 58.53 93 ALA A CA 1
ATOM 707 C C . ALA A 1 93 ? 47.037 27.128 -56.416 1.00 58.53 93 ALA A C 1
ATOM 709 O O . ALA A 1 93 ? 47.633 26.484 -57.275 1.00 58.53 93 ALA A O 1
ATOM 710 N N . SER A 1 94 ? 47.525 28.277 -55.937 1.00 60.31 94 SER A N 1
ATOM 711 C CA . SER A 1 94 ? 48.837 28.819 -56.333 1.00 60.31 94 SER A CA 1
ATOM 712 C C . SER A 1 94 ? 49.994 28.073 -55.635 1.00 60.31 94 SER A C 1
ATOM 714 O O . SER A 1 94 ? 49.807 27.621 -54.509 1.00 60.31 94 SER A O 1
ATOM 716 N N . PRO A 1 95 ? 51.221 28.017 -56.200 1.00 61.12 95 PRO A N 1
ATOM 717 C CA . PRO A 1 95 ? 52.324 27.185 -55.681 1.00 61.12 95 PRO A CA 1
ATOM 718 C C . PRO A 1 95 ? 52.734 27.448 -54.220 1.00 61.12 95 PRO A C 1
ATOM 720 O O . PRO A 1 95 ? 53.194 26.547 -53.531 1.00 61.12 95 PRO A O 1
ATOM 723 N N . LEU A 1 96 ? 52.563 28.683 -53.734 1.00 59.91 96 LEU A N 1
ATOM 724 C CA . LEU A 1 96 ? 52.853 29.058 -52.342 1.00 59.91 96 LEU A CA 1
ATOM 725 C C . LEU A 1 96 ? 51.733 28.641 -51.374 1.00 59.91 96 LEU A C 1
ATOM 727 O O . LEU A 1 96 ? 51.992 28.350 -50.212 1.00 59.91 96 LEU A O 1
ATOM 731 N N . GLU A 1 97 ? 50.490 28.584 -51.854 1.00 60.16 97 GLU A N 1
ATOM 732 C CA . GLU A 1 97 ? 49.338 28.111 -51.079 1.00 60.16 97 GLU A CA 1
ATOM 733 C C . GLU A 1 97 ? 49.302 26.575 -51.032 1.00 60.16 97 GLU A C 1
ATOM 735 O O . GLU A 1 97 ? 48.831 26.000 -50.052 1.00 60.16 97 GLU A O 1
ATOM 740 N N . GLU A 1 98 ? 49.848 25.903 -52.054 1.00 63.47 98 GLU A N 1
ATOM 741 C CA . GLU A 1 98 ? 50.000 24.445 -52.103 1.00 63.47 98 GLU A CA 1
ATOM 742 C C . GLU A 1 98 ? 50.946 23.920 -51.009 1.00 63.47 98 GLU A C 1
ATOM 744 O O . GLU A 1 98 ? 50.619 22.923 -50.370 1.00 63.47 98 GLU A O 1
ATOM 749 N N . GLU A 1 99 ? 52.073 24.588 -50.729 1.00 66.88 99 GLU A N 1
ATOM 750 C CA . GLU A 1 99 ? 53.014 24.159 -49.677 1.00 66.88 99 GLU A CA 1
ATOM 751 C C . GLU A 1 99 ? 52.423 24.287 -48.262 1.00 66.88 99 GLU A C 1
ATOM 753 O O . GLU A 1 99 ? 52.524 23.355 -47.459 1.00 66.88 99 GLU A O 1
ATOM 758 N N . GLU A 1 100 ? 51.747 25.397 -47.949 1.00 70.94 100 GLU A N 1
ATOM 759 C CA . GLU A 1 100 ? 51.077 25.574 -46.652 1.00 70.94 100 GLU A CA 1
ATOM 760 C C . GLU A 1 100 ? 49.893 24.608 -46.478 1.00 70.94 100 GLU A C 1
ATOM 762 O O . GLU A 1 100 ? 49.673 24.072 -45.387 1.00 70.94 100 GLU A O 1
ATOM 767 N N . MET A 1 101 ? 49.142 24.343 -47.551 1.00 68.12 101 MET A N 1
ATOM 768 C CA . MET A 1 101 ? 48.016 23.405 -47.554 1.00 68.12 101 MET A CA 1
ATOM 769 C C . MET A 1 101 ? 48.480 21.945 -47.438 1.00 68.12 101 MET A C 1
ATOM 771 O O . MET A 1 101 ? 47.858 21.160 -46.722 1.00 68.12 101 MET A O 1
ATOM 775 N N . MET A 1 102 ? 49.609 21.591 -48.059 1.00 70.56 102 MET A N 1
ATOM 776 C CA . MET A 1 102 ? 50.274 20.293 -47.906 1.00 70.56 102 MET A CA 1
ATOM 777 C C . MET A 1 102 ? 50.773 20.066 -46.477 1.00 70.56 102 MET A C 1
ATOM 779 O O . MET A 1 102 ? 50.574 18.980 -45.932 1.00 70.56 102 MET A O 1
ATOM 783 N N . CYS A 1 103 ? 51.379 21.079 -45.851 1.00 78.12 103 CYS A N 1
ATOM 784 C CA . CYS A 1 103 ? 51.803 21.007 -44.451 1.00 78.12 103 CYS A CA 1
ATOM 785 C C . CYS A 1 103 ? 50.611 20.784 -43.509 1.00 78.12 103 CYS A C 1
ATOM 787 O O . CYS A 1 103 ? 50.662 19.886 -42.669 1.00 78.12 103 CYS A O 1
ATOM 789 N N . ARG A 1 104 ? 49.501 21.515 -43.696 1.00 76.56 104 ARG A N 1
ATOM 790 C CA . ARG A 1 104 ? 48.273 21.326 -42.898 1.00 76.56 104 ARG A CA 1
ATOM 791 C C . ARG A 1 104 ? 47.652 19.940 -43.089 1.00 76.56 104 ARG A C 1
ATOM 793 O O . ARG A 1 104 ? 47.330 19.282 -42.106 1.00 76.56 104 ARG A O 1
ATOM 800 N N . ALA A 1 105 ? 47.565 19.446 -44.324 1.00 77.19 105 ALA A N 1
ATOM 801 C CA . ALA A 1 105 ? 47.052 18.102 -44.604 1.00 77.19 105 ALA A CA 1
ATOM 802 C C . ALA A 1 105 ? 47.932 16.991 -43.989 1.00 77.19 105 ALA A C 1
ATOM 804 O O . ALA A 1 105 ? 47.432 15.963 -43.528 1.00 77.19 105 ALA A O 1
ATOM 805 N N . GLN A 1 106 ? 49.255 17.190 -43.943 1.00 78.75 106 GLN A N 1
ATOM 806 C CA . GLN A 1 106 ? 50.179 16.268 -43.275 1.00 78.75 106 GLN A CA 1
ATOM 807 C C . GLN A 1 106 ? 50.043 16.301 -41.749 1.00 78.75 106 GLN A C 1
ATOM 809 O O . GLN A 1 106 ? 50.143 15.255 -41.106 1.00 78.75 106 GLN A O 1
ATOM 814 N N . GLU A 1 107 ? 49.804 17.470 -41.157 1.00 80.00 107 GLU A N 1
ATOM 815 C CA . GLU A 1 107 ? 49.512 17.606 -39.727 1.00 80.00 107 GLU A CA 1
ATOM 816 C C . GLU A 1 107 ? 48.189 16.919 -39.359 1.00 80.00 107 GLU A C 1
ATOM 818 O O . GLU A 1 107 ? 48.159 16.128 -38.417 1.00 80.00 107 GLU A O 1
ATOM 823 N N . GLU A 1 108 ? 47.130 17.118 -40.148 1.00 79.56 108 GLU A N 1
ATOM 824 C CA . GLU A 1 108 ? 45.832 16.444 -39.982 1.00 79.56 108 GLU A CA 1
ATOM 825 C C . GLU A 1 108 ? 45.958 14.917 -40.080 1.00 79.56 108 GLU A C 1
ATOM 827 O O . GLU A 1 108 ? 45.404 14.184 -39.256 1.00 79.56 108 GLU A O 1
ATOM 832 N N . ARG A 1 109 ? 46.770 14.422 -41.020 1.00 83.31 109 ARG A N 1
ATOM 833 C CA . ARG A 1 109 ? 47.091 12.995 -41.136 1.00 83.31 109 ARG A CA 1
ATOM 834 C C . ARG A 1 109 ? 47.853 12.459 -39.923 1.00 83.31 109 ARG A C 1
ATOM 836 O O . ARG A 1 109 ? 47.505 11.399 -39.409 1.00 83.31 109 ARG A O 1
ATOM 843 N N . ARG A 1 110 ? 48.850 13.193 -39.415 1.00 82.69 110 ARG A N 1
ATOM 844 C CA . ARG A 1 110 ? 49.594 12.811 -38.197 1.00 82.69 110 ARG A CA 1
ATOM 845 C C . ARG A 1 110 ? 48.693 12.760 -36.962 1.00 82.69 110 ARG A C 1
ATOM 847 O O . ARG A 1 110 ? 48.883 11.894 -36.109 1.00 82.69 110 ARG A O 1
ATOM 854 N N . LEU A 1 111 ? 47.710 13.657 -36.864 1.00 85.44 111 LEU A N 1
ATOM 855 C CA . LEU A 1 111 ? 46.714 13.643 -35.790 1.00 85.44 111 LEU A CA 1
ATOM 856 C C . LEU A 1 111 ? 45.780 12.429 -35.903 1.00 85.44 111 LEU A C 1
ATOM 858 O O . LEU A 1 111 ? 45.568 11.742 -34.903 1.00 85.44 111 LEU A O 1
ATOM 862 N N . ALA A 1 112 ? 45.289 12.113 -37.106 1.00 84.94 112 ALA A N 1
ATOM 863 C CA . ALA A 1 112 ? 44.470 10.922 -37.353 1.00 84.94 112 ALA A CA 1
ATOM 864 C C . ALA A 1 112 ? 45.223 9.615 -37.028 1.00 84.94 112 ALA A C 1
ATOM 866 O O . ALA A 1 112 ? 44.682 8.729 -36.366 1.00 84.94 112 ALA A O 1
ATOM 867 N N . GLU A 1 113 ? 46.501 9.522 -37.406 1.00 83.94 113 GLU A N 1
ATOM 868 C CA . GLU A 1 113 ? 47.389 8.404 -37.054 1.00 83.94 113 GLU A CA 1
ATOM 869 C C . GLU A 1 113 ? 47.620 8.299 -35.535 1.00 83.94 113 GLU A C 1
ATOM 871 O O . GLU A 1 113 ? 47.601 7.206 -34.966 1.00 83.94 113 GLU A O 1
ATOM 876 N N . GLY A 1 114 ? 47.783 9.432 -34.845 1.00 84.38 114 GLY A N 1
ATOM 877 C CA . GLY A 1 114 ? 47.890 9.475 -33.385 1.00 84.38 114 GLY A CA 1
ATOM 878 C C . GLY A 1 114 ? 46.641 8.942 -32.674 1.00 84.38 114 GLY A C 1
ATOM 879 O O . GLY A 1 114 ? 46.758 8.150 -31.734 1.00 84.38 114 GLY A O 1
ATOM 880 N N . LEU A 1 115 ? 45.451 9.319 -33.152 1.00 86.88 115 LEU A N 1
ATOM 881 C CA . LEU A 1 115 ? 44.169 8.830 -32.633 1.00 86.88 115 LEU A CA 1
ATOM 882 C C . LEU A 1 115 ? 43.995 7.324 -32.873 1.00 86.88 115 LEU A C 1
ATOM 884 O O . LEU A 1 115 ? 43.623 6.594 -31.953 1.00 86.88 115 LEU A O 1
ATOM 888 N N . ALA A 1 116 ? 44.335 6.834 -34.068 1.00 85.75 116 ALA A N 1
ATOM 889 C CA . ALA A 1 116 ? 44.275 5.412 -34.400 1.00 85.75 116 ALA A CA 1
ATOM 890 C C . ALA A 1 116 ? 45.176 4.557 -33.490 1.00 85.75 116 ALA A C 1
ATOM 892 O O . ALA A 1 116 ? 44.737 3.531 -32.967 1.00 85.75 116 ALA A O 1
ATOM 893 N N . ARG A 1 117 ? 46.407 5.011 -33.213 1.00 85.56 117 ARG A N 1
ATOM 894 C CA . ARG A 1 117 ? 47.326 4.343 -32.271 1.00 85.56 117 ARG A CA 1
ATOM 895 C C . ARG A 1 117 ? 46.801 4.337 -30.838 1.00 85.56 117 ARG A C 1
ATOM 897 O O . ARG A 1 117 ? 46.967 3.347 -30.126 1.00 85.56 117 ARG A O 1
ATOM 904 N N . GLN A 1 118 ? 46.146 5.416 -30.409 1.00 88.38 118 GLN A N 1
ATOM 905 C CA . GLN A 1 118 ? 45.533 5.493 -29.083 1.00 88.38 118 GLN A CA 1
ATOM 906 C C . GLN A 1 118 ? 44.360 4.511 -28.941 1.00 88.38 118 GLN A C 1
ATOM 908 O O . GLN A 1 118 ? 44.244 3.843 -27.910 1.00 88.38 118 GLN A O 1
ATOM 913 N N . VAL A 1 119 ? 43.517 4.395 -29.972 1.00 87.19 119 VAL A N 1
ATOM 914 C CA . VAL A 1 119 ? 42.412 3.425 -30.019 1.00 87.19 119 VAL A CA 1
ATOM 915 C C . VAL A 1 119 ? 42.949 1.993 -30.032 1.00 87.19 119 VAL A C 1
ATOM 917 O O . VAL A 1 119 ? 42.501 1.184 -29.224 1.00 87.19 119 VAL A O 1
ATOM 920 N N . LEU A 1 120 ? 43.966 1.690 -30.845 1.00 84.69 120 LEU A N 1
ATOM 921 C CA . LEU A 1 120 ? 44.629 0.378 -30.863 1.00 84.69 120 LEU A CA 1
ATOM 922 C C . LEU A 1 120 ? 45.179 -0.010 -29.487 1.00 84.69 120 LEU A C 1
ATOM 924 O O . LEU A 1 120 ? 44.832 -1.061 -28.960 1.00 84.69 120 LEU A O 1
ATOM 928 N N . HIS A 1 121 ? 45.931 0.883 -28.840 1.00 85.81 121 HIS A N 1
ATOM 929 C CA . HIS A 1 121 ? 46.461 0.626 -27.500 1.00 85.81 121 HIS A CA 1
ATOM 930 C C . HIS A 1 121 ? 45.345 0.392 -26.466 1.00 85.81 121 HIS A C 1
ATOM 932 O O . HIS A 1 121 ? 45.507 -0.375 -25.512 1.00 85.81 121 HIS A O 1
ATOM 938 N N . ARG A 1 122 ? 44.193 1.061 -26.613 1.00 85.19 122 ARG A N 1
ATOM 939 C CA . ARG A 1 122 ? 43.023 0.782 -25.774 1.00 85.19 122 ARG A CA 1
ATOM 940 C C . ARG A 1 122 ? 42.465 -0.605 -26.079 1.00 85.19 122 ARG A C 1
ATOM 942 O O . ARG A 1 122 ? 42.249 -1.347 -25.128 1.00 85.19 122 ARG A O 1
ATOM 949 N N . LEU A 1 123 ? 42.255 -0.973 -27.338 1.00 83.38 123 LEU A N 1
ATOM 950 C CA . LEU A 1 123 ? 41.717 -2.282 -27.726 1.00 83.38 123 LEU A CA 1
ATOM 951 C C . LEU A 1 123 ? 42.620 -3.438 -27.266 1.00 83.38 123 LEU A C 1
ATOM 953 O O . LEU A 1 123 ? 42.126 -4.351 -26.605 1.00 83.38 123 LEU A O 1
ATOM 957 N N . ASP A 1 124 ? 43.936 -3.332 -27.459 1.00 83.19 124 ASP A N 1
ATOM 958 C CA . ASP A 1 124 ? 44.928 -4.324 -27.017 1.00 83.19 124 ASP A CA 1
ATOM 959 C C . ASP A 1 124 ? 44.862 -4.585 -25.505 1.00 83.19 124 ASP A C 1
ATOM 961 O O . ASP A 1 124 ? 44.909 -5.726 -25.033 1.00 83.19 124 ASP A O 1
ATOM 965 N N . ARG A 1 125 ? 44.677 -3.521 -24.716 1.00 80.75 125 ARG A N 1
ATOM 966 C CA . ARG A 1 125 ? 44.564 -3.611 -23.256 1.00 80.75 125 ARG A CA 1
ATOM 967 C C . ARG A 1 125 ? 43.267 -4.288 -22.800 1.00 80.75 125 ARG A C 1
ATOM 969 O O . ARG A 1 125 ? 43.247 -4.888 -21.728 1.00 80.75 125 ARG A O 1
ATOM 976 N N . HIS A 1 126 ? 42.199 -4.199 -23.593 1.00 70.69 126 HIS A N 1
ATOM 977 C CA . HIS A 1 126 ? 40.918 -4.846 -23.297 1.00 70.69 126 HIS A CA 1
ATOM 978 C C . HIS A 1 126 ? 40.876 -6.303 -23.785 1.00 70.69 126 HIS A C 1
ATOM 980 O O . HIS A 1 126 ? 40.297 -7.137 -23.091 1.00 70.69 126 HIS A O 1
ATOM 986 N N . CYS A 1 127 ? 41.544 -6.638 -24.896 1.00 64.00 127 CYS A N 1
ATOM 987 C CA . CYS A 1 127 ? 41.718 -8.022 -25.355 1.00 64.00 127 CYS A CA 1
ATOM 988 C C . CYS A 1 127 ? 42.628 -8.833 -24.411 1.00 64.00 127 CYS A C 1
ATOM 990 O O . CYS A 1 127 ? 42.339 -9.991 -24.118 1.00 64.00 127 CYS A O 1
ATOM 992 N N . GLY A 1 128 ? 43.676 -8.218 -23.847 1.00 54.50 128 GLY A N 1
ATOM 993 C CA . GLY A 1 128 ? 44.567 -8.872 -22.877 1.00 54.50 128 GLY A CA 1
ATOM 994 C C . GLY A 1 128 ? 43.949 -9.145 -21.495 1.00 54.50 128 GLY A C 1
ATOM 995 O O . GLY A 1 128 ? 44.508 -9.916 -20.718 1.00 54.50 128 GLY A O 1
ATOM 996 N N . GLY A 1 129 ? 42.804 -8.532 -21.173 1.00 49.47 129 GLY A N 1
ATOM 997 C CA . GLY A 1 129 ? 42.162 -8.643 -19.857 1.00 49.47 129 GLY A CA 1
ATOM 998 C C . GLY A 1 129 ? 41.104 -9.744 -19.729 1.00 49.47 129 GLY A C 1
ATOM 999 O O . GLY A 1 129 ? 40.778 -10.129 -18.610 1.00 49.47 129 GLY A O 1
ATOM 1000 N N . ALA A 1 130 ? 40.563 -10.257 -20.839 1.00 44.72 130 ALA A N 1
ATOM 1001 C CA . ALA A 1 130 ? 39.379 -11.126 -20.814 1.00 44.72 130 ALA A CA 1
ATOM 1002 C C . ALA A 1 130 ? 39.669 -12.636 -20.947 1.00 44.72 130 ALA A C 1
ATOM 1004 O O . ALA A 1 130 ? 38.764 -13.438 -20.733 1.00 44.72 130 ALA A O 1
ATOM 1005 N N . LEU A 1 131 ? 40.906 -13.048 -21.264 1.00 38.56 131 LEU A N 1
ATOM 1006 C CA . LEU A 1 131 ? 41.251 -14.459 -21.537 1.00 38.56 131 LEU A CA 1
ATOM 1007 C C . LEU A 1 131 ? 42.548 -14.957 -20.870 1.00 38.56 131 LEU A C 1
ATOM 1009 O O . LEU A 1 131 ? 43.087 -15.993 -21.249 1.00 38.56 131 LEU A O 1
ATOM 1013 N N . ALA A 1 132 ? 43.050 -14.284 -19.833 1.00 34.12 132 ALA A N 1
ATOM 1014 C CA . ALA A 1 132 ? 44.225 -14.750 -19.090 1.00 34.12 132 ALA A CA 1
ATOM 1015 C C . ALA A 1 132 ? 43.884 -15.825 -18.033 1.00 34.12 132 ALA A C 1
ATOM 1017 O O . ALA A 1 132 ? 44.282 -15.724 -16.877 1.00 34.12 132 ALA A O 1
ATOM 1018 N N . VAL A 1 133 ? 43.154 -16.874 -18.419 1.00 43.22 133 VAL A N 1
ATOM 1019 C CA . VAL A 1 133 ? 43.147 -18.161 -17.710 1.00 43.22 133 VAL A CA 1
ATOM 1020 C C . VAL A 1 133 ? 43.257 -19.248 -18.778 1.00 43.22 133 VAL A C 1
ATOM 1022 O O . VAL A 1 133 ? 42.458 -19.296 -19.700 1.00 43.22 133 VAL A O 1
ATOM 1025 N N . THR A 1 134 ? 44.279 -20.093 -18.628 1.00 38.50 134 THR A N 1
ATOM 1026 C CA . THR A 1 134 ? 44.703 -21.218 -19.487 1.00 38.50 134 THR A CA 1
ATOM 1027 C C . THR A 1 134 ? 45.558 -20.892 -20.722 1.00 38.50 134 THR A C 1
ATOM 1029 O O . THR A 1 134 ? 45.116 -21.031 -21.856 1.00 38.50 134 THR A O 1
ATOM 1032 N N . SER A 1 135 ? 46.842 -20.578 -20.511 1.00 28.83 135 SER A N 1
ATOM 1033 C CA . SER A 1 135 ? 47.973 -21.440 -20.936 1.00 28.83 135 SER A CA 1
ATOM 1034 C C . SER A 1 135 ? 49.335 -20.765 -20.682 1.00 28.83 135 SER A C 1
ATOM 1036 O O . SER A 1 135 ? 49.451 -19.552 -20.854 1.00 28.83 135 SER A O 1
ATOM 1038 N N . PRO A 1 136 ? 50.376 -21.514 -20.264 1.00 46.00 136 PRO A N 1
ATOM 1039 C CA . PRO A 1 136 ? 51.700 -20.975 -19.980 1.00 46.00 136 PRO A CA 1
ATOM 1040 C C . PRO A 1 136 ? 52.563 -20.969 -21.246 1.00 46.00 136 PRO A C 1
ATOM 1042 O O . PRO A 1 136 ? 52.748 -22.005 -21.882 1.00 46.00 136 PRO A O 1
ATOM 1045 N N . GLY A 1 137 ? 53.149 -19.826 -21.590 1.00 41.00 137 GLY A N 1
ATOM 1046 C CA . GLY A 1 137 ? 54.162 -19.797 -22.637 1.00 41.00 137 GLY A CA 1
ATOM 1047 C C . GLY A 1 137 ? 54.489 -18.405 -23.147 1.00 41.00 137 GLY A C 1
ATOM 1048 O O . GLY A 1 137 ? 53.679 -17.790 -23.824 1.00 41.00 137 GLY A O 1
ATOM 1049 N N . ILE A 1 138 ? 55.743 -18.015 -22.915 1.00 37.44 138 ILE A N 1
ATOM 1050 C CA . ILE A 1 138 ? 56.492 -16.966 -23.617 1.00 37.44 138 ILE A CA 1
ATOM 1051 C C . ILE A 1 138 ? 56.315 -15.554 -23.038 1.00 37.44 138 ILE A C 1
ATOM 1053 O O . ILE A 1 138 ? 55.593 -14.691 -23.523 1.00 37.44 138 ILE A O 1
ATOM 1057 N N . THR A 1 139 ? 57.116 -15.309 -22.004 1.00 44.88 139 THR A N 1
ATOM 1058 C CA . THR A 1 139 ? 57.767 -14.022 -21.759 1.00 44.88 139 THR A CA 1
ATOM 1059 C C . THR A 1 139 ? 58.605 -13.612 -22.971 1.00 44.88 139 THR A C 1
ATOM 1061 O O . THR A 1 139 ? 59.604 -14.268 -23.262 1.00 44.88 139 THR A O 1
ATOM 1064 N N . THR A 1 140 ? 58.288 -12.484 -23.600 1.00 36.59 140 THR A N 1
ATOM 1065 C CA . THR A 1 140 ? 59.288 -11.671 -24.308 1.00 36.59 140 THR A CA 1
ATOM 1066 C C . THR A 1 140 ? 59.032 -10.201 -24.030 1.00 36.59 140 THR A C 1
ATOM 1068 O O . THR A 1 140 ? 58.192 -9.547 -24.642 1.00 36.59 140 THR A O 1
ATOM 1071 N N . SER A 1 141 ? 59.801 -9.693 -23.076 1.00 46.22 141 SER A N 1
ATOM 1072 C CA . SER A 1 141 ? 60.200 -8.297 -22.979 1.00 46.22 141 SER A CA 1
ATOM 1073 C C . SER A 1 141 ? 60.657 -7.769 -24.340 1.00 46.22 141 SER A C 1
ATOM 1075 O O . SER A 1 141 ? 61.578 -8.331 -24.927 1.00 46.22 141 SER A O 1
ATOM 1077 N N . SER A 1 142 ? 60.066 -6.669 -24.801 1.00 35.88 142 SER A N 1
ATOM 1078 C CA . SER A 1 142 ? 60.681 -5.808 -25.814 1.00 35.88 142 SER A CA 1
ATOM 1079 C C . SER A 1 142 ? 60.443 -4.354 -25.439 1.00 35.88 142 SER A C 1
ATOM 1081 O O . SER A 1 142 ? 59.365 -3.800 -25.624 1.00 35.88 142 SER A O 1
ATOM 1083 N N . THR A 1 143 ? 61.477 -3.746 -24.880 1.00 48.66 143 THR A N 1
ATOM 1084 C CA . THR A 1 143 ? 61.710 -2.308 -24.933 1.00 48.66 143 THR A CA 1
ATOM 1085 C C . THR A 1 143 ? 61.972 -1.923 -26.389 1.00 48.66 143 THR A C 1
ATOM 1087 O O . THR A 1 143 ? 62.989 -2.335 -26.943 1.00 48.66 143 THR A O 1
ATOM 1090 N N . SER A 1 144 ? 61.097 -1.134 -27.012 1.00 38.62 144 SER A N 1
ATOM 1091 C CA . SER A 1 144 ? 61.390 -0.485 -28.296 1.00 38.62 144 SER A CA 1
ATOM 1092 C C . SER A 1 144 ? 61.216 1.022 -28.161 1.00 38.62 144 SER A C 1
ATOM 1094 O O . SER A 1 144 ? 60.120 1.576 -28.211 1.00 38.62 144 SER A O 1
ATOM 1096 N N . SER A 1 145 ? 62.358 1.648 -27.926 1.00 48.53 145 SER A N 1
ATOM 1097 C CA . SER A 1 145 ? 62.643 3.060 -28.095 1.00 48.53 145 SER A CA 1
ATOM 1098 C C . SER A 1 145 ? 62.577 3.496 -29.560 1.00 48.53 145 SER A C 1
ATOM 1100 O O . SER A 1 145 ? 62.902 2.713 -30.448 1.00 48.53 145 SER A O 1
ATOM 1102 N N . SER A 1 146 ? 62.400 4.808 -29.725 1.00 35.78 146 SER A N 1
ATOM 1103 C CA . SER A 1 146 ? 62.884 5.635 -30.838 1.00 35.78 146 SER A CA 1
ATOM 1104 C C . SER A 1 146 ? 62.011 5.715 -32.091 1.00 35.78 146 SER A C 1
ATOM 1106 O O . SER A 1 146 ? 61.815 4.756 -32.823 1.00 35.78 146 SER A O 1
ATOM 1108 N N . CYS A 1 147 ? 61.557 6.950 -32.303 1.00 51.38 147 CYS A N 1
ATOM 1109 C CA . CYS A 1 147 ? 61.205 7.607 -33.553 1.00 51.38 147 CYS A CA 1
ATOM 1110 C C . CYS A 1 147 ? 61.638 6.902 -34.847 1.00 51.38 147 CYS A C 1
ATOM 1112 O O . CYS A 1 147 ? 62.824 6.843 -35.160 1.00 51.38 147 CYS A O 1
ATOM 1114 N N . ASP A 1 148 ? 60.644 6.543 -35.657 1.00 36.56 148 ASP A N 1
ATOM 1115 C CA . ASP A 1 148 ? 60.748 6.633 -37.107 1.00 36.56 148 ASP A CA 1
ATOM 1116 C C . ASP A 1 148 ? 59.386 7.061 -37.670 1.00 36.56 148 ASP A C 1
ATOM 1118 O O . ASP A 1 148 ? 58.358 6.423 -37.434 1.00 36.56 148 ASP A O 1
ATOM 1122 N N . GLY A 1 149 ? 59.363 8.210 -38.340 1.00 46.44 149 GLY A N 1
ATOM 1123 C CA . GLY A 1 149 ? 58.190 8.769 -39.010 1.00 46.44 149 GLY A CA 1
ATOM 1124 C C . GLY A 1 149 ? 57.977 8.098 -40.363 1.00 46.44 149 GLY A C 1
ATOM 1125 O O . GLY A 1 149 ? 57.946 8.782 -41.381 1.00 46.44 149 GLY A O 1
ATOM 1126 N N . GLY A 1 150 ? 57.902 6.766 -40.365 1.00 48.03 150 GLY A N 1
ATOM 1127 C CA . GLY A 1 150 ? 57.717 5.931 -41.547 1.00 48.03 150 GLY A CA 1
ATOM 1128 C C . GLY A 1 150 ? 56.280 5.425 -41.658 1.00 48.03 150 GLY A C 1
ATOM 1129 O O . GLY A 1 150 ? 55.644 5.104 -40.656 1.00 48.03 150 GLY A O 1
ATOM 1130 N N . GLU A 1 151 ? 55.765 5.368 -42.885 1.00 53.59 151 GLU A N 1
ATOM 1131 C CA . GLU A 1 151 ? 54.412 4.937 -43.252 1.00 53.59 151 GLU A CA 1
ATOM 1132 C C . GLU A 1 151 ? 53.995 3.603 -42.592 1.00 53.59 151 GLU A C 1
ATOM 1134 O O . GLU A 1 151 ? 54.251 2.517 -43.106 1.00 53.59 151 GLU A O 1
ATOM 1139 N N . LEU A 1 152 ? 53.291 3.687 -41.461 1.00 52.03 152 LEU A N 1
ATOM 1140 C CA . LEU A 1 152 ? 52.729 2.548 -40.713 1.00 52.03 152 LEU A CA 1
ATOM 1141 C C . LEU A 1 152 ? 51.196 2.479 -40.774 1.00 52.03 152 LEU A C 1
ATOM 1143 O O . LEU A 1 152 ? 50.577 1.625 -40.143 1.00 52.03 152 LEU A O 1
ATOM 1147 N N . THR A 1 153 ? 50.579 3.323 -41.598 1.00 63.16 153 THR A N 1
ATOM 1148 C CA . THR A 1 153 ? 49.118 3.438 -41.724 1.00 63.16 153 THR A CA 1
ATOM 1149 C C . THR A 1 153 ? 48.446 2.139 -42.146 1.00 63.16 153 THR A C 1
ATOM 1151 O O . THR A 1 153 ? 47.512 1.711 -41.488 1.00 63.16 153 THR A O 1
ATOM 1154 N N . LYS A 1 154 ? 48.935 1.451 -43.186 1.00 69.00 154 LYS A N 1
ATOM 1155 C CA . LYS A 1 154 ? 48.261 0.248 -43.720 1.00 69.00 154 LYS A CA 1
ATOM 1156 C C . LYS A 1 154 ? 48.280 -0.945 -42.760 1.00 69.00 154 LYS A C 1
ATOM 1158 O O . LYS A 1 154 ? 47.336 -1.728 -42.746 1.00 69.00 154 LYS A O 1
ATOM 1163 N N . ILE A 1 155 ? 49.342 -1.091 -41.966 1.00 76.44 155 ILE A N 1
ATOM 1164 C CA . ILE A 1 155 ? 49.485 -2.187 -40.994 1.00 76.44 155 ILE A CA 1
ATOM 1165 C C . ILE A 1 155 ? 48.618 -1.908 -39.761 1.00 76.44 155 ILE A C 1
ATOM 1167 O O . ILE A 1 155 ? 47.923 -2.801 -39.282 1.00 76.44 155 ILE A O 1
ATOM 1171 N N . GLU A 1 156 ? 48.619 -0.668 -39.265 1.00 75.38 156 GLU A N 1
ATOM 1172 C CA . GLU A 1 156 ? 47.763 -0.233 -38.152 1.00 75.38 156 GLU A CA 1
ATOM 1173 C C . GLU A 1 156 ? 46.273 -0.273 -38.540 1.00 75.38 156 GLU A C 1
ATOM 1175 O O . GLU A 1 156 ? 45.438 -0.756 -37.776 1.00 75.38 156 GLU A O 1
ATOM 1180 N N . GLU A 1 157 ? 45.944 0.130 -39.768 1.00 78.44 157 GLU A N 1
ATOM 1181 C CA . GLU A 1 157 ? 44.606 0.038 -40.354 1.00 78.44 157 GLU A CA 1
ATOM 1182 C C . GLU A 1 157 ? 44.140 -1.419 -40.492 1.00 78.44 157 GLU A C 1
ATOM 1184 O O . GLU A 1 157 ? 42.995 -1.746 -40.173 1.00 78.44 157 GLU A O 1
ATOM 1189 N N . GLN A 1 158 ? 45.027 -2.320 -40.926 1.00 82.38 158 GLN A N 1
ATOM 1190 C CA . GLN A 1 158 ? 44.727 -3.748 -41.000 1.00 82.38 158 GLN A CA 1
ATOM 1191 C C . GLN A 1 158 ? 44.455 -4.341 -39.608 1.00 82.38 158 GLN A C 1
ATOM 1193 O O . GLN A 1 158 ? 43.472 -5.063 -39.446 1.00 82.38 158 GLN A O 1
ATOM 1198 N N . ARG A 1 159 ? 45.233 -3.966 -38.584 1.00 83.06 159 ARG A N 1
ATOM 1199 C CA . ARG A 1 159 ? 44.995 -4.388 -37.191 1.00 83.06 159 ARG A CA 1
ATOM 1200 C C . ARG A 1 159 ? 43.669 -3.864 -36.632 1.00 83.06 159 ARG A C 1
ATOM 1202 O O . ARG A 1 159 ? 42.937 -4.615 -35.994 1.00 83.06 159 ARG A O 1
ATOM 1209 N N . LEU A 1 160 ? 43.304 -2.609 -36.911 1.00 81.38 160 LEU A N 1
ATOM 1210 C CA . LEU A 1 160 ? 41.993 -2.054 -36.535 1.00 81.38 160 LEU A CA 1
ATOM 1211 C C . LEU A 1 160 ? 40.838 -2.841 -37.169 1.00 81.38 160 LEU A C 1
ATOM 1213 O O . LEU A 1 160 ? 39.835 -3.117 -36.510 1.00 81.38 160 LEU A O 1
ATOM 1217 N N . ARG A 1 161 ? 40.986 -3.240 -38.439 1.00 84.25 161 ARG A N 1
ATOM 1218 C CA . ARG A 1 161 ? 40.001 -4.079 -39.139 1.00 84.25 161 ARG A CA 1
ATOM 1219 C C . ARG A 1 161 ? 39.903 -5.480 -38.527 1.00 84.25 161 ARG A C 1
ATOM 1221 O O . ARG A 1 161 ? 38.795 -5.993 -38.403 1.00 84.25 161 ARG A O 1
ATOM 1228 N N . GLU A 1 162 ? 41.020 -6.071 -38.110 1.00 86.12 162 GLU A N 1
ATOM 1229 C CA . GLU A 1 162 ? 41.055 -7.366 -37.413 1.00 86.12 162 GLU A CA 1
ATOM 1230 C C . GLU A 1 162 ? 40.357 -7.294 -36.041 1.00 86.12 162 GLU A C 1
ATOM 1232 O O . GLU A 1 162 ? 39.489 -8.122 -35.757 1.00 86.12 162 GLU A O 1
ATOM 1237 N N . HIS A 1 163 ? 40.615 -6.256 -35.236 1.00 82.88 163 HIS A N 1
ATOM 1238 C CA . HIS A 1 163 ? 39.881 -6.024 -33.983 1.00 82.88 163 HIS A CA 1
ATOM 1239 C C . HIS A 1 163 ? 38.385 -5.778 -34.208 1.00 82.88 163 HIS A C 1
ATOM 1241 O O . HIS A 1 163 ? 37.558 -6.214 -33.412 1.00 82.88 163 HIS A O 1
ATOM 1247 N N . LEU A 1 164 ? 38.001 -5.127 -35.307 1.00 82.69 164 LEU A N 1
ATOM 1248 C CA . LEU A 1 164 ? 36.595 -4.956 -35.675 1.00 82.69 164 LEU A CA 1
ATOM 1249 C C . LEU A 1 164 ? 35.900 -6.280 -36.006 1.00 82.69 164 LEU A C 1
ATOM 1251 O O . LEU A 1 164 ? 34.718 -6.440 -35.697 1.00 82.69 164 LEU A O 1
ATOM 1255 N N . VAL A 1 165 ? 36.608 -7.228 -36.624 1.00 85.44 165 VAL A N 1
ATOM 1256 C CA . VAL A 1 165 ? 36.089 -8.585 -36.855 1.00 85.44 165 VAL A CA 1
ATOM 1257 C C . VAL A 1 165 ? 35.920 -9.316 -35.523 1.00 85.44 165 VAL A C 1
ATOM 1259 O O . VAL A 1 165 ? 34.835 -9.829 -35.261 1.00 85.44 165 VAL A O 1
ATOM 1262 N N . GLN A 1 166 ? 36.914 -9.253 -34.634 1.00 83.62 166 GLN A N 1
ATOM 1263 C CA . GLN A 1 166 ? 36.837 -9.848 -33.293 1.00 83.62 166 GLN A CA 1
ATOM 1264 C C . GLN A 1 166 ? 35.684 -9.260 -32.461 1.00 83.62 166 GLN A C 1
ATOM 1266 O O . GLN A 1 166 ? 34.879 -9.999 -31.906 1.00 83.62 166 GLN A O 1
ATOM 1271 N N . LEU A 1 167 ? 35.512 -7.934 -32.450 1.00 81.94 167 LEU A N 1
ATOM 1272 C CA . LEU A 1 167 ? 34.402 -7.267 -31.755 1.00 81.94 167 LEU A CA 1
ATOM 1273 C C . LEU A 1 167 ? 33.031 -7.640 -32.343 1.00 81.94 167 LEU A C 1
ATOM 1275 O O . LEU A 1 167 ? 32.028 -7.681 -31.625 1.00 81.94 167 LEU A O 1
ATOM 1279 N N . ARG A 1 168 ? 32.956 -7.923 -33.651 1.00 81.00 168 ARG A N 1
ATOM 1280 C CA . ARG A 1 168 ? 31.735 -8.431 -34.299 1.00 81.00 168 ARG A CA 1
ATOM 1281 C C . ARG A 1 168 ? 31.428 -9.868 -33.883 1.00 81.00 168 ARG A C 1
ATOM 1283 O O . ARG A 1 168 ? 30.255 -10.176 -33.672 1.00 81.00 168 ARG A O 1
ATOM 1290 N N . GLU A 1 169 ? 32.445 -10.711 -33.742 1.00 81.62 169 GLU A N 1
ATOM 1291 C CA . GLU A 1 169 ? 32.320 -12.093 -33.265 1.00 81.62 169 GLU A CA 1
ATOM 1292 C C . GLU A 1 169 ? 31.939 -12.148 -31.779 1.00 81.62 169 GLU A C 1
ATOM 1294 O O . GLU A 1 169 ? 30.985 -12.839 -31.423 1.00 81.62 169 GLU A O 1
ATOM 1299 N N . GLU A 1 170 ? 32.572 -11.337 -30.927 1.00 77.00 170 GLU A N 1
ATOM 1300 C CA . GLU A 1 170 ? 32.191 -11.169 -29.519 1.00 77.00 170 GLU A CA 1
ATOM 1301 C C . GLU A 1 170 ? 30.730 -10.717 -29.403 1.00 77.00 170 GLU A C 1
ATOM 1303 O O . GLU A 1 170 ? 29.930 -11.321 -28.689 1.00 77.00 170 GLU A O 1
ATOM 1308 N N . ARG A 1 171 ? 30.323 -9.708 -30.183 1.00 74.62 171 ARG A N 1
ATOM 1309 C CA . ARG A 1 171 ? 28.928 -9.245 -30.239 1.00 74.62 171 ARG A CA 1
ATOM 1310 C C . ARG A 1 171 ? 27.960 -10.332 -30.718 1.00 74.62 171 ARG A C 1
ATOM 1312 O O . ARG A 1 171 ? 26.813 -10.354 -30.272 1.00 74.62 171 ARG A O 1
ATOM 1319 N N . ALA A 1 172 ? 28.379 -11.210 -31.629 1.00 74.00 172 ALA A N 1
ATOM 1320 C CA . ALA A 1 172 ? 27.572 -12.343 -32.076 1.00 74.00 172 ALA A CA 1
ATOM 1321 C C . ALA A 1 172 ? 27.435 -13.414 -30.980 1.00 74.00 172 ALA A C 1
ATOM 1323 O O . ALA A 1 172 ? 26.344 -13.958 -30.805 1.00 74.00 172 ALA A O 1
ATOM 1324 N N . ALA A 1 173 ? 28.482 -13.647 -30.185 1.00 73.75 173 ALA A N 1
ATOM 1325 C CA . ALA A 1 173 ? 28.432 -14.541 -29.031 1.00 73.75 173 ALA A CA 1
ATOM 1326 C C . ALA A 1 173 ? 27.421 -14.053 -27.972 1.00 73.75 173 ALA A C 1
ATOM 1328 O O . ALA A 1 173 ? 26.587 -14.842 -27.517 1.00 73.75 173 ALA A O 1
ATOM 1329 N N . TRP A 1 174 ? 27.394 -12.745 -27.675 1.00 62.97 174 TRP A N 1
ATOM 1330 C CA . TRP A 1 174 ? 26.416 -12.135 -26.753 1.00 62.97 174 TRP A CA 1
ATOM 1331 C C . TRP A 1 174 ? 24.971 -12.191 -27.260 1.00 62.97 174 TRP A C 1
ATOM 1333 O O . TRP A 1 174 ? 24.043 -12.240 -26.460 1.00 62.97 174 TRP A O 1
ATOM 1343 N N . LYS A 1 175 ? 24.752 -12.240 -28.580 1.00 60.72 175 LYS A N 1
ATOM 1344 C CA . LYS A 1 175 ? 23.412 -12.450 -29.154 1.00 60.72 175 LYS A CA 1
ATOM 1345 C C . LYS A 1 175 ? 22.885 -13.874 -28.946 1.00 60.72 175 LYS A C 1
ATOM 1347 O O . LYS A 1 175 ? 21.672 -14.058 -28.964 1.00 60.72 175 LYS A O 1
ATOM 1352 N N . SER A 1 176 ? 23.763 -14.867 -28.757 1.00 56.22 176 SER A N 1
ATOM 1353 C CA . SER A 1 176 ? 23.359 -16.261 -28.505 1.00 56.22 176 SER A CA 1
ATOM 1354 C C . SER A 1 176 ? 22.974 -16.525 -27.043 1.00 56.22 176 SER A C 1
ATOM 1356 O O . SER A 1 176 ? 22.145 -17.396 -26.775 1.00 56.22 176 SER A O 1
ATOM 1358 N N . VAL A 1 177 ? 23.504 -15.730 -26.102 1.00 55.25 177 VAL A N 1
ATOM 1359 C CA . VAL A 1 177 ? 23.054 -15.687 -24.703 1.00 55.25 177 VAL A CA 1
ATOM 1360 C C . VAL A 1 177 ? 21.745 -14.914 -24.675 1.00 55.25 177 VAL A C 1
ATOM 1362 O O . VAL A 1 177 ? 21.740 -13.716 -24.435 1.00 55.25 177 VAL A O 1
ATOM 1365 N N . HIS A 1 178 ? 20.669 -15.611 -25.044 1.00 52.62 178 HIS A N 1
ATOM 1366 C CA . HIS A 1 178 ? 19.260 -15.224 -24.990 1.00 52.62 178 HIS A CA 1
ATOM 1367 C C . HIS A 1 178 ? 19.000 -13.782 -24.528 1.00 52.62 178 HIS A C 1
ATOM 1369 O O . HIS A 1 178 ? 18.478 -13.524 -23.444 1.00 52.62 178 HIS A O 1
ATOM 1375 N N . ILE A 1 179 ? 19.316 -12.833 -25.409 1.00 50.47 179 ILE A N 1
ATOM 1376 C CA . ILE A 1 179 ? 18.610 -11.568 -25.436 1.00 50.47 179 ILE A CA 1
ATOM 1377 C C . ILE A 1 179 ? 17.232 -12.001 -25.913 1.00 50.47 179 ILE A C 1
ATOM 1379 O O . ILE A 1 179 ? 17.012 -12.108 -27.122 1.00 50.47 179 ILE A O 1
ATOM 1383 N N . GLU A 1 180 ? 16.316 -12.321 -24.984 1.00 43.03 180 GLU A N 1
ATOM 1384 C CA . GLU A 1 180 ? 14.907 -12.135 -25.310 1.00 43.03 180 GLU A CA 1
ATOM 1385 C C . GLU A 1 180 ? 14.882 -10.748 -25.922 1.00 43.03 180 GLU A C 1
ATOM 1387 O O . GLU A 1 180 ? 15.327 -9.788 -25.264 1.00 43.03 180 GLU A O 1
ATOM 1392 N N . PRO A 1 181 ? 14.500 -10.626 -27.204 1.00 43.19 181 PRO A N 1
ATOM 1393 C CA . PRO A 1 181 ? 14.324 -9.311 -27.738 1.00 43.19 181 PRO A CA 1
ATOM 1394 C C . PRO A 1 181 ? 13.409 -8.642 -26.721 1.00 43.19 181 PRO A C 1
ATOM 1396 O O . PRO A 1 181 ? 12.385 -9.200 -26.319 1.00 43.19 181 PRO A O 1
ATOM 1399 N N . ARG A 1 182 ? 13.761 -7.423 -26.327 1.00 49.38 182 ARG A N 1
ATOM 1400 C CA . ARG A 1 182 ? 12.719 -6.434 -26.108 1.00 49.38 182 ARG A CA 1
ATOM 1401 C C . ARG A 1 182 ? 11.964 -6.318 -27.441 1.00 49.38 182 ARG A C 1
ATOM 1403 O O . ARG A 1 182 ? 12.057 -5.309 -28.126 1.00 49.38 182 ARG A O 1
ATOM 1410 N N . GLY A 1 183 ? 11.244 -7.371 -27.844 1.00 40.62 183 GLY A N 1
ATOM 1411 C CA . GLY A 1 183 ? 9.955 -7.202 -28.446 1.00 40.62 183 GLY A CA 1
ATOM 1412 C C . GLY A 1 183 ? 9.288 -6.299 -27.444 1.00 40.62 183 GLY A C 1
ATOM 1413 O O . GLY A 1 183 ? 9.271 -6.613 -26.249 1.00 40.62 183 GLY A O 1
ATOM 1414 N N . ALA A 1 184 ? 8.944 -5.102 -27.917 1.00 45.19 184 ALA A N 1
ATOM 1415 C CA . ALA A 1 184 ? 8.002 -4.229 -27.252 1.00 45.19 184 ALA A CA 1
ATOM 1416 C C . ALA A 1 184 ? 7.118 -5.115 -26.394 1.00 45.19 184 ALA A C 1
ATOM 1418 O O . ALA A 1 184 ? 6.561 -6.048 -26.978 1.00 45.19 184 ALA A O 1
ATOM 1419 N N . THR A 1 185 ? 7.109 -4.908 -25.065 1.00 46.12 185 THR A N 1
ATOM 1420 C CA . THR A 1 185 ? 6.093 -5.479 -24.165 1.00 46.12 185 THR A CA 1
ATOM 1421 C C . THR A 1 185 ? 4.881 -5.686 -25.031 1.00 46.12 185 THR A C 1
ATOM 1423 O O . THR A 1 185 ? 4.395 -4.670 -25.557 1.00 46.12 185 THR A O 1
ATOM 1426 N N . THR A 1 186 ? 4.568 -6.943 -25.391 1.00 59.31 186 THR A N 1
ATOM 1427 C CA . THR A 1 186 ? 3.611 -7.135 -26.481 1.00 59.31 186 THR A CA 1
ATOM 1428 C C . THR A 1 186 ? 2.405 -6.311 -26.074 1.00 59.31 186 THR A C 1
ATOM 1430 O O . THR A 1 186 ? 2.140 -6.175 -24.881 1.00 59.31 186 THR A O 1
ATOM 1433 N N . LEU A 1 187 ? 1.741 -5.621 -26.996 1.00 58.88 187 LEU A N 1
ATOM 1434 C CA . LEU A 1 187 ? 0.616 -4.749 -26.627 1.00 58.88 187 LEU A CA 1
ATOM 1435 C C . LEU A 1 187 ? -0.346 -5.482 -25.648 1.00 58.88 187 LEU A C 1
ATOM 1437 O O . LEU A 1 187 ? -0.892 -4.902 -24.717 1.00 58.88 187 LEU A O 1
ATOM 1441 N N . LEU A 1 188 ? -0.410 -6.808 -25.801 1.00 60.94 188 LEU A N 1
ATOM 1442 C CA . LEU A 1 188 ? -0.967 -7.801 -24.887 1.00 60.94 188 LEU A CA 1
ATOM 1443 C C . LEU A 1 188 ? -0.342 -7.855 -23.474 1.00 60.94 188 LEU A C 1
ATOM 1445 O O . LEU A 1 188 ? -1.102 -7.802 -22.518 1.00 60.94 188 LEU A O 1
ATOM 1449 N N . ASP A 1 189 ? 0.978 -7.947 -23.296 1.00 64.38 189 ASP A N 1
ATOM 1450 C CA . ASP A 1 189 ? 1.645 -7.895 -21.980 1.00 64.38 189 ASP A CA 1
ATOM 1451 C C . ASP A 1 189 ? 1.467 -6.544 -21.275 1.00 64.38 189 ASP A C 1
ATOM 1453 O O . ASP A 1 189 ? 1.255 -6.508 -20.065 1.00 64.38 189 ASP A O 1
ATOM 1457 N N . ALA A 1 190 ? 1.504 -5.431 -22.016 1.00 68.38 190 ALA A N 1
ATOM 1458 C CA . ALA A 1 190 ? 1.225 -4.107 -21.455 1.00 68.38 190 ALA A CA 1
ATOM 1459 C C . ALA A 1 190 ? -0.239 -4.003 -20.994 1.00 68.38 190 ALA A C 1
ATOM 1461 O O . ALA A 1 190 ? -0.503 -3.632 -19.854 1.00 68.38 190 ALA A O 1
ATOM 1462 N N . HIS A 1 191 ? -1.189 -4.443 -21.826 1.00 73.19 191 HIS A N 1
ATOM 1463 C CA . HIS A 1 191 ? -2.599 -4.521 -21.444 1.00 73.19 191 HIS A CA 1
ATOM 1464 C C . HIS A 1 191 ? -2.872 -5.511 -20.314 1.00 73.19 191 HIS A C 1
ATOM 1466 O O . HIS A 1 191 ? -3.783 -5.290 -19.520 1.00 73.19 191 HIS A O 1
ATOM 1472 N N . LYS A 1 192 ? -2.102 -6.595 -20.218 1.00 85.75 192 LYS A N 1
ATOM 1473 C CA . LYS A 1 192 ? -2.213 -7.558 -19.125 1.00 85.75 192 LYS A CA 1
ATOM 1474 C C . LYS A 1 192 ? -1.749 -6.942 -17.807 1.00 85.75 192 LYS A C 1
ATOM 1476 O O . LYS A 1 192 ? -2.454 -7.081 -16.816 1.00 85.75 192 LYS A O 1
ATOM 1481 N N . LEU A 1 193 ? -0.637 -6.208 -17.810 1.00 80.56 193 LEU A N 1
ATOM 1482 C CA . LEU A 1 193 ? -0.179 -5.444 -16.647 1.00 80.56 193 LEU A CA 1
ATOM 1483 C C . LEU A 1 193 ? -1.172 -4.339 -16.265 1.00 80.56 193 LEU A C 1
ATOM 1485 O O . LEU A 1 193 ? -1.443 -4.147 -15.082 1.00 80.56 193 LEU A O 1
ATOM 1489 N N . ASP A 1 194 ? -1.761 -3.649 -17.244 1.00 87.88 194 ASP A N 1
ATOM 1490 C CA . ASP A 1 194 ? -2.802 -2.646 -16.995 1.00 87.88 194 ASP A CA 1
ATOM 1491 C C . ASP A 1 194 ? -4.061 -3.274 -16.385 1.00 87.88 194 ASP A C 1
ATOM 1493 O O . ASP A 1 194 ? -4.655 -2.704 -15.469 1.00 87.88 194 ASP A O 1
ATOM 1497 N N . LEU A 1 195 ? -4.453 -4.461 -16.858 1.00 90.31 195 LEU A N 1
ATOM 1498 C CA . LEU A 1 195 ? -5.583 -5.214 -16.322 1.00 90.31 195 LEU A CA 1
ATOM 1499 C C . LEU A 1 195 ? -5.294 -5.705 -14.901 1.00 90.31 195 LEU A C 1
ATOM 1501 O O . LEU A 1 195 ? -6.128 -5.522 -14.024 1.00 90.31 195 LEU A O 1
ATOM 1505 N N . GLU A 1 196 ? -4.117 -6.277 -14.652 1.00 91.19 196 GLU A N 1
ATOM 1506 C CA . GLU A 1 196 ? -3.685 -6.705 -13.317 1.00 91.19 196 GLU A CA 1
ATOM 1507 C C . GLU A 1 196 ? -3.647 -5.514 -12.347 1.00 91.19 196 GLU A C 1
ATOM 1509 O O . GLU A 1 196 ? -4.182 -5.592 -11.243 1.00 91.19 196 GLU A O 1
ATOM 1514 N N . ASN A 1 197 ? -3.123 -4.364 -12.777 1.00 91.31 197 ASN A N 1
ATOM 1515 C CA . ASN A 1 197 ? -3.124 -3.134 -11.986 1.00 91.31 197 ASN A CA 1
ATOM 1516 C C . ASN A 1 197 ? -4.548 -2.589 -11.750 1.00 91.31 197 ASN A C 1
ATOM 1518 O O . ASN A 1 197 ? -4.849 -2.078 -10.670 1.00 91.31 197 ASN A O 1
ATOM 1522 N N . ALA A 1 198 ? -5.451 -2.717 -12.728 1.00 91.88 198 ALA A N 1
ATOM 1523 C CA . ALA A 1 198 ? -6.859 -2.355 -12.576 1.00 91.88 198 ALA A CA 1
ATOM 1524 C C . ALA A 1 198 ? -7.596 -3.277 -11.593 1.00 91.88 198 ALA A C 1
ATOM 1526 O O . ALA A 1 198 ? -8.353 -2.780 -10.759 1.00 91.88 198 ALA A O 1
ATOM 1527 N N . VAL A 1 199 ? -7.336 -4.586 -11.640 1.00 94.25 199 VAL A N 1
ATOM 1528 C CA . VAL A 1 199 ? -7.880 -5.570 -10.692 1.00 94.25 199 VAL A CA 1
ATOM 1529 C C . VAL A 1 199 ? -7.373 -5.278 -9.283 1.00 94.25 199 VAL A C 1
ATOM 1531 O O . VAL A 1 199 ? -8.184 -5.147 -8.372 1.00 94.25 199 VAL A O 1
ATOM 1534 N N . LEU A 1 200 ? -6.069 -5.041 -9.106 1.00 95.12 200 LEU A N 1
ATOM 1535 C CA . LEU A 1 200 ? -5.502 -4.653 -7.810 1.00 95.12 200 LEU A CA 1
ATOM 1536 C C . LEU A 1 200 ? -6.111 -3.348 -7.283 1.00 95.12 200 LEU A C 1
ATOM 1538 O O . LEU A 1 200 ? -6.402 -3.229 -6.093 1.00 95.12 200 LEU A O 1
ATOM 1542 N N . MET A 1 201 ? -6.338 -2.357 -8.152 1.00 92.44 201 MET A N 1
ATOM 1543 C CA . MET A 1 201 ? -7.045 -1.135 -7.765 1.00 92.44 201 MET A CA 1
ATOM 1544 C C . MET A 1 201 ? -8.492 -1.417 -7.356 1.00 92.44 201 MET A C 1
ATOM 1546 O O . MET A 1 201 ? -8.960 -0.822 -6.386 1.00 92.44 201 MET A O 1
ATOM 1550 N N . GLN A 1 202 ? -9.193 -2.309 -8.052 1.00 92.88 202 GLN A N 1
ATOM 1551 C CA . GLN A 1 202 ? -10.563 -2.692 -7.722 1.00 92.88 202 GLN A CA 1
ATOM 1552 C C . GLN A 1 202 ? -10.635 -3.430 -6.380 1.00 92.88 202 GLN A C 1
ATOM 1554 O O . GLN A 1 202 ? -11.448 -3.060 -5.537 1.00 92.88 202 GLN A O 1
ATOM 1559 N N . GLU A 1 203 ? -9.750 -4.396 -6.139 1.00 94.06 203 GLU A N 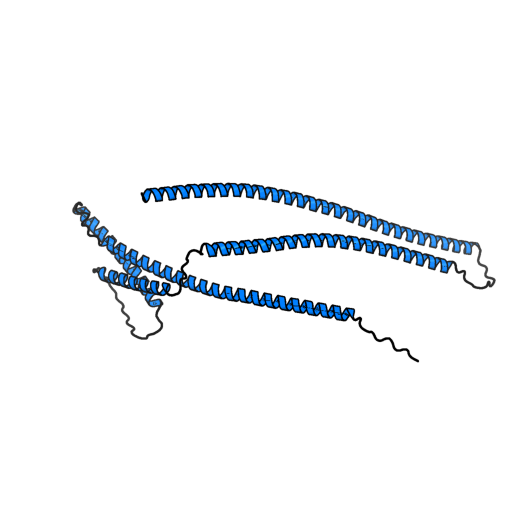1
ATOM 1560 C CA . GLU A 1 203 ? -9.636 -5.110 -4.862 1.00 94.06 203 GLU A CA 1
ATOM 1561 C C . GLU A 1 203 ? -9.288 -4.153 -3.718 1.00 94.06 203 GLU A C 1
ATOM 1563 O O . GLU A 1 203 ? -9.923 -4.159 -2.665 1.00 94.06 203 GLU A O 1
ATOM 1568 N N . LEU A 1 204 ? -8.331 -3.249 -3.936 1.00 93.12 204 LEU A N 1
ATOM 1569 C CA . LEU A 1 204 ? -7.957 -2.235 -2.954 1.00 93.12 204 LEU A CA 1
ATOM 1570 C C . LEU A 1 204 ? -9.109 -1.267 -2.652 1.00 93.12 204 LEU A C 1
ATOM 1572 O O . LEU A 1 204 ? -9.242 -0.802 -1.518 1.00 93.12 204 LEU A O 1
ATOM 1576 N N . MET A 1 205 ? -9.932 -0.937 -3.646 1.00 89.56 205 MET A N 1
ATOM 1577 C CA . MET A 1 205 ? -11.127 -0.119 -3.449 1.00 89.56 205 MET A CA 1
ATOM 1578 C C . MET A 1 205 ? -12.217 -0.881 -2.694 1.00 89.56 205 MET A C 1
ATOM 1580 O O . MET A 1 205 ? -12.746 -0.325 -1.734 1.00 89.56 205 MET A O 1
ATOM 1584 N N . ALA A 1 206 ? -12.464 -2.150 -3.023 1.00 92.31 206 ALA A N 1
ATOM 1585 C CA . ALA A 1 206 ? -13.393 -3.004 -2.285 1.00 92.31 206 ALA A CA 1
ATOM 1586 C C . ALA A 1 206 ? -12.985 -3.128 -0.806 1.00 92.31 206 ALA A C 1
ATOM 1588 O O . ALA A 1 206 ? -13.777 -2.843 0.087 1.00 92.31 206 ALA A O 1
ATOM 1589 N N . ILE A 1 207 ? -11.704 -3.395 -0.524 1.00 92.31 207 ILE A N 1
ATOM 1590 C CA . ILE A 1 207 ? -11.182 -3.454 0.853 1.00 92.31 207 ILE A CA 1
ATOM 1591 C C . ILE A 1 207 ? -11.316 -2.096 1.565 1.00 92.31 207 ILE A C 1
ATOM 1593 O O . ILE A 1 207 ? -11.549 -2.030 2.776 1.00 92.31 207 ILE A O 1
ATOM 1597 N N . LYS A 1 208 ? -11.157 -0.973 0.850 1.00 94.12 208 LYS A N 1
ATOM 1598 C CA . LYS A 1 208 ? -11.366 0.367 1.426 1.00 94.12 208 LYS A CA 1
ATOM 1599 C C . LYS A 1 208 ? -12.831 0.624 1.771 1.00 94.12 208 LYS A C 1
ATOM 1601 O O . LYS A 1 208 ? -13.076 1.267 2.794 1.00 94.12 208 LYS A O 1
ATOM 1606 N N . GLU A 1 209 ? -13.759 0.152 0.946 1.00 90.38 209 GLU A N 1
ATOM 1607 C CA . GLU A 1 209 ? -15.202 0.229 1.182 1.00 90.38 209 GLU A CA 1
ATOM 1608 C C . GLU A 1 209 ? -15.590 -0.630 2.387 1.00 90.38 209 GLU A C 1
ATOM 1610 O O . GLU A 1 209 ? -16.113 -0.089 3.360 1.00 90.38 209 GLU A O 1
ATOM 1615 N N . GLU A 1 210 ? -15.176 -1.899 2.423 1.00 89.69 210 GLU A N 1
ATOM 1616 C CA . GLU A 1 210 ? -15.382 -2.790 3.573 1.00 89.69 210 GLU A CA 1
ATOM 1617 C C . GLU A 1 210 ? -14.792 -2.202 4.864 1.00 89.69 210 GLU A C 1
ATOM 1619 O O . GLU A 1 210 ? -15.425 -2.195 5.920 1.00 89.69 210 GLU A O 1
ATOM 1624 N N . LYS A 1 211 ? -13.591 -1.612 4.803 1.00 90.75 211 LYS A N 1
ATOM 1625 C CA . LYS A 1 211 ? -12.985 -0.923 5.952 1.00 90.75 211 LYS A CA 1
ATOM 1626 C C . LYS A 1 211 ? -13.797 0.294 6.398 1.00 90.75 211 LYS A C 1
ATOM 1628 O O . LYS A 1 211 ? -13.821 0.598 7.593 1.00 90.75 211 LYS A O 1
ATOM 1633 N N . ALA A 1 212 ? -14.388 1.041 5.470 1.00 88.50 212 ALA A N 1
ATOM 1634 C CA . ALA A 1 212 ? -15.237 2.181 5.799 1.00 88.50 212 ALA A CA 1
ATOM 1635 C C . ALA A 1 212 ? -16.556 1.720 6.438 1.00 88.50 212 ALA A C 1
ATOM 1637 O O . ALA A 1 212 ? -16.967 2.294 7.448 1.00 88.50 212 ALA A O 1
ATOM 1638 N N . GLU A 1 213 ? -17.155 0.645 5.926 1.00 92.38 213 GLU A N 1
ATOM 1639 C CA . GLU A 1 213 ? -18.350 0.015 6.491 1.00 92.38 213 GLU A CA 1
ATOM 1640 C C . GLU A 1 213 ? -18.094 -0.532 7.897 1.00 92.38 213 GLU A C 1
ATOM 1642 O O . GLU A 1 213 ? -18.825 -0.198 8.830 1.00 92.38 213 GLU A O 1
ATOM 1647 N N . LEU A 1 214 ? -17.001 -1.277 8.094 1.00 91.69 214 LEU A N 1
ATOM 1648 C CA . LEU A 1 214 ? -16.608 -1.793 9.408 1.00 91.69 214 LEU A CA 1
ATOM 1649 C C . LEU A 1 214 ? -16.364 -0.670 10.418 1.00 91.69 214 LEU A C 1
ATOM 1651 O O . LEU A 1 214 ? -16.716 -0.806 11.588 1.00 91.69 214 LEU A O 1
ATOM 1655 N N . LYS A 1 215 ? -15.793 0.463 9.991 1.00 92.19 215 LYS A N 1
ATOM 1656 C CA . LYS A 1 215 ? -15.636 1.644 10.856 1.00 92.19 215 LYS A CA 1
ATOM 1657 C C . LYS A 1 215 ? -16.977 2.255 11.252 1.00 92.19 215 LYS A C 1
ATOM 1659 O O . LYS A 1 215 ? -17.136 2.638 12.409 1.00 92.19 215 LYS A O 1
ATOM 1664 N N . ALA A 1 216 ? -17.926 2.348 10.322 1.00 90.81 216 ALA A N 1
ATOM 1665 C CA . ALA A 1 216 ? -19.266 2.848 10.615 1.00 90.81 216 ALA A CA 1
ATOM 1666 C C . ALA A 1 216 ? -20.012 1.911 11.580 1.00 90.81 216 ALA A C 1
ATOM 1668 O O . ALA A 1 216 ? -20.617 2.381 12.542 1.00 90.81 216 ALA A O 1
ATOM 1669 N N . GLN A 1 217 ? -19.903 0.594 11.382 1.00 92.12 217 GLN A N 1
ATOM 1670 C CA . GLN A 1 217 ? -20.469 -0.405 12.291 1.00 92.12 217 GLN A CA 1
ATOM 1671 C C . GLN A 1 217 ? -19.844 -0.330 13.687 1.00 92.12 217 GLN A C 1
ATOM 1673 O O . GLN A 1 217 ? -20.575 -0.319 14.673 1.00 92.12 217 GLN A O 1
ATOM 1678 N N . ASN A 1 218 ? -18.513 -0.212 13.788 1.00 84.75 218 ASN A N 1
ATOM 1679 C CA . ASN A 1 218 ? -17.834 -0.049 15.077 1.00 84.75 218 ASN A CA 1
ATOM 1680 C C . ASN A 1 218 ? -18.327 1.198 15.814 1.00 84.75 218 ASN A C 1
ATOM 1682 O O . ASN A 1 218 ? -18.662 1.125 16.989 1.00 84.75 218 ASN A O 1
ATOM 1686 N N . TYR A 1 219 ? -18.449 2.322 15.104 1.00 93.56 219 TYR A N 1
ATOM 1687 C CA . TYR A 1 219 ? -18.969 3.557 15.683 1.00 93.56 219 TYR A CA 1
ATOM 1688 C C . TYR A 1 219 ? -20.390 3.383 16.243 1.00 93.56 219 TYR A C 1
ATOM 1690 O O . TYR A 1 219 ? -20.675 3.835 17.352 1.00 93.56 219 TYR A O 1
ATOM 1698 N N . LEU A 1 220 ? -21.287 2.716 15.507 1.00 93.38 220 LEU A N 1
ATOM 1699 C CA . LEU A 1 220 ? -22.648 2.448 15.982 1.00 93.38 220 LEU A CA 1
ATOM 1700 C C . LEU A 1 220 ? -22.649 1.519 17.202 1.00 93.38 220 LEU A C 1
ATOM 1702 O O . LEU A 1 220 ? -23.297 1.832 18.199 1.00 93.38 220 LEU A O 1
ATOM 1706 N N . LEU A 1 221 ? -21.869 0.436 17.165 1.00 90.88 221 LEU A N 1
ATOM 1707 C CA . LEU A 1 221 ? -21.741 -0.505 18.279 1.00 90.88 221 LEU A CA 1
ATOM 1708 C C . LEU A 1 221 ? -21.150 0.151 19.533 1.00 90.88 221 LEU A C 1
ATOM 1710 O O . LEU A 1 221 ? -21.607 -0.124 20.638 1.00 90.88 221 LEU A O 1
ATOM 1714 N N . GLU A 1 222 ? -20.176 1.050 19.393 1.00 92.50 222 GLU A N 1
ATOM 1715 C CA . GLU A 1 222 ? -19.639 1.831 20.512 1.00 92.50 222 GLU A CA 1
ATOM 1716 C C . GLU A 1 222 ? -20.710 2.735 21.136 1.00 92.50 222 GLU A C 1
ATOM 1718 O O . GLU A 1 222 ? -20.779 2.861 22.362 1.00 92.50 222 GLU A O 1
ATOM 1723 N N . LYS A 1 223 ? -21.586 3.334 20.318 1.00 93.38 223 LYS A N 1
ATOM 1724 C CA . LYS A 1 223 ? -22.712 4.140 20.813 1.00 93.38 223 LYS A CA 1
ATOM 1725 C C . LYS A 1 223 ? -23.774 3.288 21.500 1.00 93.38 223 LYS A C 1
ATOM 1727 O O . LYS A 1 223 ? -24.255 3.682 22.563 1.00 93.38 223 LYS A O 1
ATOM 1732 N N . GLU A 1 224 ? -24.108 2.128 20.945 1.00 91.56 224 GLU A N 1
ATOM 1733 C CA . GLU A 1 224 ? -25.028 1.176 21.574 1.00 91.56 224 GLU A CA 1
ATOM 1734 C C . GLU A 1 224 ? -24.469 0.650 22.897 1.00 91.56 224 GLU A C 1
ATOM 1736 O O . GLU A 1 224 ? -25.176 0.656 23.905 1.00 91.56 224 GLU A O 1
ATOM 1741 N N . LYS A 1 225 ? -23.182 0.283 22.933 1.00 90.69 225 LYS A N 1
ATOM 1742 C CA . LYS A 1 225 ? -22.480 -0.123 24.154 1.00 90.69 225 LYS A CA 1
ATOM 1743 C C . LYS A 1 225 ? -22.557 0.967 25.219 1.00 90.69 225 LYS A C 1
ATOM 1745 O O . LYS A 1 225 ? -23.001 0.684 26.326 1.00 90.69 225 LYS A O 1
ATOM 1750 N N . ALA A 1 226 ? -22.210 2.209 24.883 1.00 90.94 226 ALA A N 1
ATOM 1751 C CA . ALA A 1 226 ? -22.280 3.323 25.828 1.00 90.94 226 ALA A CA 1
ATOM 1752 C C . ALA A 1 226 ? -23.714 3.566 26.343 1.00 90.94 226 ALA A C 1
ATOM 1754 O O . ALA A 1 226 ? -23.924 3.834 27.527 1.00 90.94 226 ALA A O 1
ATOM 1755 N N . ALA A 1 227 ? -24.728 3.434 25.481 1.00 89.94 227 ALA A N 1
ATOM 1756 C CA . ALA A 1 227 ? -26.128 3.552 25.885 1.00 89.94 227 ALA A CA 1
ATOM 1757 C C . ALA A 1 227 ? -26.562 2.414 26.829 1.00 89.94 227 ALA A C 1
ATOM 1759 O O . ALA A 1 227 ? -27.277 2.653 27.807 1.00 89.94 227 ALA A O 1
ATOM 1760 N N . LEU A 1 228 ? -26.117 1.183 26.561 1.00 88.69 228 LEU A N 1
ATOM 1761 C CA . LEU A 1 228 ? -26.368 0.027 27.420 1.00 88.69 228 LEU A CA 1
ATOM 1762 C C . LEU A 1 228 ? -25.649 0.151 28.766 1.00 88.69 228 LEU A C 1
ATOM 1764 O O . LEU A 1 228 ? -26.264 -0.134 29.790 1.00 88.69 228 LEU A O 1
ATOM 1768 N N . GLU A 1 229 ? -24.409 0.636 28.788 1.00 93.38 229 GLU A N 1
ATOM 1769 C CA . GLU A 1 229 ? -23.651 0.911 30.015 1.00 93.38 229 GLU A CA 1
ATOM 1770 C C . GLU A 1 229 ? -24.362 1.954 30.889 1.00 93.38 229 GLU A C 1
ATOM 1772 O O . GLU A 1 229 ? -24.538 1.744 32.089 1.00 93.38 229 GLU A O 1
ATOM 1777 N N . LEU A 1 230 ? -24.883 3.034 30.295 1.00 87.00 230 LEU A N 1
ATOM 1778 C CA . LEU A 1 230 ? -25.702 4.011 31.022 1.00 87.00 230 LEU A CA 1
ATOM 1779 C C . LEU A 1 230 ? -26.991 3.39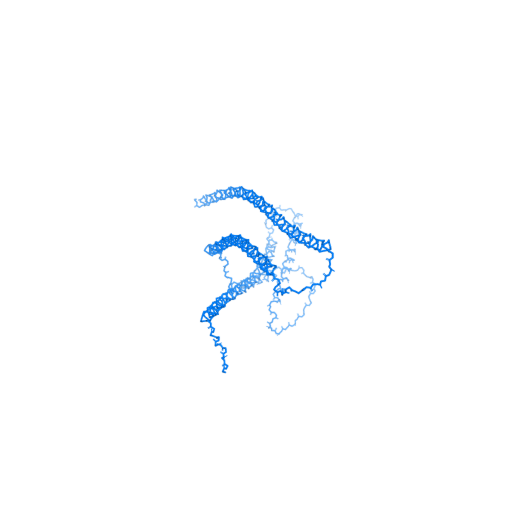1 31.573 1.00 87.00 230 LEU A C 1
ATOM 1781 O O . LEU A 1 230 ? -27.401 3.684 32.701 1.00 87.00 230 LEU A O 1
ATOM 1785 N N . ARG A 1 231 ? -27.647 2.524 30.794 1.00 92.06 231 ARG A N 1
ATOM 1786 C CA . ARG A 1 231 ? -28.858 1.831 31.242 1.00 92.06 231 ARG A CA 1
ATOM 1787 C C . ARG A 1 231 ? -28.550 0.879 32.395 1.00 92.06 231 ARG A C 1
ATOM 1789 O O . ARG A 1 231 ? -29.314 0.877 33.359 1.00 92.06 231 ARG A O 1
ATOM 1796 N N . ALA A 1 232 ? -27.449 0.134 32.327 1.00 88.19 232 ALA A N 1
ATOM 1797 C CA . ALA A 1 232 ? -26.967 -0.724 33.405 1.00 88.19 232 ALA A CA 1
ATOM 1798 C C . ALA A 1 232 ? -26.694 0.092 34.676 1.00 88.19 232 ALA A C 1
ATOM 1800 O O . ALA A 1 232 ? -27.307 -0.185 35.703 1.00 88.19 232 ALA A O 1
ATOM 1801 N N . GLY A 1 233 ? -25.937 1.190 34.578 1.00 91.12 233 GLY A N 1
ATOM 1802 C CA . GLY A 1 233 ? -25.694 2.088 35.712 1.00 91.12 233 GLY A CA 1
ATOM 1803 C C . GLY A 1 233 ? -26.981 2.681 36.308 1.00 91.12 233 GLY A C 1
ATOM 1804 O O . GLY A 1 233 ? -27.093 2.857 37.520 1.00 91.12 233 GLY A O 1
ATOM 1805 N N . SER A 1 234 ? -28.009 2.935 35.486 1.00 86.56 234 SER A N 1
ATOM 1806 C CA . SER A 1 234 ? -29.325 3.362 35.988 1.00 86.56 234 SER A CA 1
ATOM 1807 C C . SER A 1 234 ? -30.034 2.277 36.805 1.00 86.56 234 SER A C 1
ATOM 1809 O O . SER A 1 234 ? -30.730 2.595 37.769 1.00 86.56 234 SER A O 1
ATOM 1811 N N . TRP A 1 235 ? -29.886 1.004 36.424 1.00 87.12 235 TRP A N 1
ATOM 1812 C CA . TRP A 1 235 ? -30.444 -0.125 37.164 1.00 87.12 235 TRP A CA 1
ATOM 1813 C C . TRP A 1 235 ? -29.676 -0.373 38.458 1.00 87.12 235 TRP A C 1
ATOM 1815 O O . TRP A 1 235 ? -30.320 -0.515 39.491 1.00 87.12 235 TRP A O 1
ATOM 1825 N N . GLU A 1 236 ? -28.346 -0.307 38.428 1.00 91.81 236 GLU A N 1
ATOM 1826 C CA . GLU A 1 236 ? -27.498 -0.403 39.624 1.00 91.81 236 GLU A CA 1
ATOM 1827 C C . GLU A 1 236 ? -27.842 0.687 40.648 1.00 91.81 236 GLU A C 1
ATOM 1829 O O . GLU A 1 236 ? -28.000 0.408 41.835 1.00 91.81 236 GLU A O 1
ATOM 1834 N N . ALA A 1 237 ? -28.057 1.929 40.202 1.00 85.25 237 ALA A N 1
ATOM 1835 C CA . ALA A 1 237 ? -28.482 3.012 41.087 1.00 85.25 237 ALA A CA 1
ATOM 1836 C C . ALA A 1 237 ? -29.875 2.765 41.701 1.00 85.25 237 ALA A C 1
ATOM 1838 O O . ALA A 1 237 ? -30.097 3.075 42.875 1.00 85.25 237 ALA A O 1
ATOM 1839 N N . ARG A 1 238 ? -30.821 2.195 40.934 1.00 88.12 238 ARG A N 1
ATOM 1840 C CA . ARG A 1 238 ? -32.143 1.800 41.460 1.00 88.12 238 ARG A CA 1
ATOM 1841 C C . ARG A 1 238 ? -32.021 0.672 42.479 1.00 88.12 238 ARG A C 1
ATOM 1843 O O . ARG A 1 238 ? -32.652 0.743 43.528 1.00 88.12 238 ARG A O 1
ATOM 1850 N N . GLU A 1 239 ? -31.214 -0.342 42.187 1.00 86.56 239 GLU A N 1
ATOM 1851 C CA . GLU A 1 239 ? -30.950 -1.458 43.096 1.00 86.56 239 GLU A CA 1
ATOM 1852 C C . GLU A 1 239 ? -30.358 -0.960 44.419 1.00 86.56 239 GLU A C 1
ATOM 1854 O O . GLU A 1 239 ? -30.882 -1.278 45.484 1.00 86.56 239 GLU A O 1
ATOM 1859 N N . GLN A 1 240 ? -29.348 -0.090 44.362 1.00 90.94 240 GLN A N 1
ATOM 1860 C CA . GLN A 1 240 ? -28.751 0.528 45.548 1.00 90.94 240 GLN A CA 1
ATOM 1861 C C . GLN A 1 240 ? -29.771 1.335 46.363 1.00 90.94 240 GLN A C 1
ATOM 1863 O O . GLN A 1 240 ? -29.787 1.241 47.589 1.00 90.94 240 GLN A O 1
ATOM 1868 N N . ALA A 1 241 ? -30.657 2.094 45.709 1.00 86.50 241 ALA A N 1
ATOM 1869 C CA . ALA A 1 241 ? -31.717 2.829 46.398 1.00 86.50 241 ALA A CA 1
ATOM 1870 C C . ALA A 1 241 ? -32.701 1.891 47.120 1.00 86.50 241 ALA A C 1
ATOM 1872 O O . ALA A 1 241 ? -33.086 2.159 48.262 1.00 86.50 241 ALA A O 1
ATOM 1873 N N . TYR A 1 242 ? -33.079 0.771 46.491 1.00 88.81 242 TYR A N 1
ATOM 1874 C CA . TYR A 1 242 ? -33.915 -0.242 47.136 1.00 88.81 242 TYR A CA 1
ATOM 1875 C C . TYR A 1 242 ? -33.204 -0.916 48.311 1.00 88.81 242 TYR A C 1
ATOM 1877 O O . TYR A 1 242 ? -33.829 -1.102 49.354 1.00 88.81 242 TYR A O 1
ATOM 1885 N N . LEU A 1 243 ? -31.912 -1.231 48.189 1.00 94.50 243 LEU A N 1
ATOM 1886 C CA . LEU A 1 243 ? -31.124 -1.804 49.285 1.00 94.50 243 LEU A CA 1
ATOM 1887 C C . LEU A 1 243 ? -31.085 -0.874 50.501 1.00 94.50 243 LEU A C 1
ATOM 1889 O O . LEU A 1 243 ? -31.405 -1.315 51.604 1.00 94.50 243 LEU A O 1
ATOM 1893 N N . ILE A 1 244 ? -30.802 0.417 50.297 1.00 91.19 244 ILE A N 1
ATOM 1894 C CA . ILE A 1 244 ? -30.807 1.420 51.375 1.00 91.19 244 ILE A CA 1
ATOM 1895 C C . ILE A 1 244 ? -32.202 1.534 52.003 1.00 91.19 244 ILE A C 1
ATOM 1897 O O . ILE A 1 244 ? -32.333 1.593 53.223 1.00 91.19 244 ILE A O 1
ATOM 1901 N N . SER A 1 245 ? -33.269 1.516 51.197 1.00 90.44 245 SER A N 1
ATOM 1902 C CA . SER A 1 245 ? -34.643 1.543 51.714 1.00 90.44 245 SER A CA 1
ATOM 1903 C C . SER A 1 245 ? -34.963 0.316 52.576 1.00 90.44 245 SER A C 1
ATOM 1905 O O . SER A 1 245 ? -35.560 0.453 53.646 1.00 90.44 245 SER A O 1
ATOM 1907 N N . ILE A 1 246 ? -34.528 -0.875 52.155 1.00 90.69 246 ILE A N 1
ATOM 1908 C CA . ILE A 1 246 ? -34.679 -2.112 52.928 1.00 90.69 246 ILE A CA 1
ATOM 1909 C C . ILE A 1 246 ? -33.890 -2.028 54.236 1.00 90.69 246 ILE A C 1
ATOM 1911 O O . ILE A 1 246 ? -34.416 -2.404 55.283 1.00 90.69 246 ILE A O 1
ATOM 1915 N N . GLU A 1 247 ? -32.651 -1.536 54.204 1.00 89.25 247 GLU A N 1
ATOM 1916 C CA . GLU A 1 247 ? -31.839 -1.332 55.406 1.00 89.25 247 GLU A CA 1
ATOM 1917 C C . GLU A 1 247 ? -32.504 -0.350 56.366 1.00 89.25 247 GLU A C 1
ATOM 1919 O O . GLU A 1 247 ? -32.667 -0.672 57.539 1.00 89.25 247 GLU A O 1
ATOM 1924 N N . HIS A 1 248 ? -32.996 0.785 55.870 1.00 88.25 248 HIS A N 1
ATOM 1925 C CA . HIS A 1 248 ? -33.712 1.765 56.679 1.00 88.25 248 HIS A CA 1
ATOM 1926 C C . HIS A 1 248 ? -34.937 1.157 57.377 1.00 88.25 248 HIS A C 1
ATOM 1928 O O . HIS A 1 248 ? -35.117 1.330 58.583 1.00 88.25 248 HIS A O 1
ATOM 1934 N N . LEU A 1 249 ? -35.755 0.393 56.645 1.00 88.25 249 LEU A N 1
ATOM 1935 C CA . LEU A 1 249 ? -36.916 -0.304 57.206 1.00 88.25 249 LEU A CA 1
ATOM 1936 C C . LEU A 1 249 ? -36.514 -1.377 58.228 1.00 88.25 249 LEU A C 1
ATOM 1938 O O . LEU A 1 249 ? -37.194 -1.547 59.241 1.00 88.25 249 LEU A O 1
ATOM 1942 N N . ARG A 1 250 ? -35.404 -2.090 58.003 1.00 87.62 250 ARG A N 1
ATOM 1943 C CA . ARG A 1 250 ? -34.857 -3.050 58.976 1.00 87.62 250 ARG A CA 1
ATOM 1944 C C . ARG A 1 250 ? -34.427 -2.352 60.261 1.00 87.62 250 ARG A C 1
ATOM 1946 O O . ARG A 1 250 ? -34.765 -2.845 61.333 1.00 87.62 250 ARG A O 1
ATOM 1953 N N . THR A 1 251 ? -33.742 -1.215 60.167 1.00 85.31 251 THR A N 1
ATOM 1954 C CA . THR A 1 251 ? -33.327 -0.426 61.334 1.00 85.31 251 THR A CA 1
ATOM 1955 C C . THR A 1 251 ? -34.543 0.085 62.104 1.00 85.31 251 THR A C 1
ATOM 1957 O O . THR A 1 251 ? -34.625 -0.131 63.308 1.00 85.31 251 THR A O 1
ATOM 1960 N N . GLN A 1 252 ? -35.556 0.628 61.413 1.00 82.75 252 GLN A N 1
ATOM 1961 C CA . GLN A 1 252 ? -36.816 1.033 62.050 1.00 82.75 252 GLN A CA 1
ATOM 1962 C C . GLN A 1 252 ? -37.522 -0.127 62.762 1.00 82.75 252 GLN A C 1
ATOM 1964 O O . GLN A 1 252 ? -38.066 0.062 63.843 1.00 82.75 252 GLN A O 1
ATOM 1969 N N . LEU A 1 253 ? -37.520 -1.333 62.185 1.00 80.00 253 LEU A N 1
ATOM 1970 C CA . LEU A 1 253 ? -38.094 -2.523 62.822 1.00 80.00 253 LEU A CA 1
ATOM 1971 C C . LEU A 1 253 ? -37.304 -2.976 64.054 1.00 80.00 253 LEU A C 1
ATOM 1973 O O . LEU A 1 253 ? -37.900 -3.512 64.986 1.00 80.00 253 LEU A O 1
ATOM 1977 N N . VAL A 1 254 ? -35.983 -2.798 64.060 1.00 84.38 254 VAL A N 1
ATOM 1978 C CA . VAL A 1 254 ? -35.137 -3.066 65.231 1.00 84.38 254 VAL A CA 1
ATOM 1979 C C . VAL A 1 254 ? -35.412 -2.040 66.330 1.00 84.38 254 VAL A C 1
ATOM 1981 O O . VAL A 1 254 ? -35.612 -2.441 67.472 1.00 84.38 254 VAL A O 1
ATOM 1984 N N . ASP A 1 255 ? -35.523 -0.759 65.982 1.00 72.31 255 ASP A N 1
ATOM 1985 C CA . ASP A 1 255 ? -35.837 0.324 66.924 1.00 72.31 255 ASP A CA 1
ATOM 1986 C C . ASP A 1 255 ? -37.278 0.236 67.461 1.00 72.31 255 ASP A C 1
ATOM 1988 O O . ASP A 1 255 ? -37.545 0.569 68.615 1.00 72.31 255 ASP A O 1
ATOM 1992 N N . ALA A 1 256 ? -38.217 -0.247 66.640 1.00 68.25 256 ALA A N 1
ATOM 1993 C CA . ALA A 1 256 ? -39.616 -0.458 67.006 1.00 68.25 256 ALA A CA 1
ATOM 1994 C C . ALA A 1 256 ? -39.862 -1.761 67.781 1.00 68.25 256 ALA A C 1
ATOM 1996 O O . ALA A 1 256 ? -40.984 -1.978 68.241 1.00 68.25 256 ALA A O 1
ATOM 1997 N N . ARG A 1 257 ? -38.858 -2.636 67.948 1.00 58.62 257 ARG A N 1
ATOM 1998 C CA . ARG A 1 257 ? -38.928 -3.714 68.941 1.00 58.62 257 ARG A CA 1
ATOM 1999 C C . ARG A 1 257 ? -38.642 -3.088 70.307 1.00 58.62 257 ARG A C 1
ATOM 2001 O O . ARG A 1 257 ? -37.479 -2.822 70.604 1.00 58.62 257 ARG A O 1
ATOM 2008 N N . PRO A 1 258 ? -39.652 -2.855 71.164 1.00 51.12 258 PRO A N 1
ATOM 2009 C CA . PRO A 1 258 ? -39.369 -2.419 72.518 1.00 51.12 258 PRO A CA 1
ATOM 2010 C C . PRO A 1 258 ? -38.531 -3.503 73.197 1.00 51.12 258 PRO A C 1
ATOM 2012 O O . PRO A 1 258 ? -38.836 -4.694 73.076 1.00 51.12 258 PRO A O 1
ATOM 2015 N N . SER A 1 259 ? -37.481 -3.094 73.911 1.00 49.75 259 SER A N 1
ATOM 2016 C CA . SER A 1 259 ? -36.791 -3.940 74.880 1.00 49.75 259 SER A CA 1
ATOM 2017 C C . SER A 1 259 ? -37.832 -4.625 75.763 1.00 49.75 259 SER A C 1
ATOM 2019 O O . SER A 1 259 ? -38.416 -4.005 76.650 1.00 49.75 259 SER A O 1
ATOM 2021 N N . GLN A 1 260 ? -38.077 -5.910 75.513 1.00 43.84 260 GLN A N 1
ATOM 2022 C CA . GLN A 1 260 ? -38.770 -6.791 76.440 1.00 43.84 260 GLN A CA 1
ATOM 2023 C C . GLN A 1 260 ? -37.837 -7.013 77.635 1.00 43.84 260 GLN A C 1
ATOM 2025 O O . GLN A 1 260 ? -37.123 -8.008 77.713 1.00 43.84 260 GLN A O 1
ATOM 2030 N N . GLN A 1 261 ? -37.800 -6.052 78.552 1.00 41.31 261 GLN A N 1
ATOM 2031 C CA . GLN A 1 261 ? -37.354 -6.279 79.920 1.00 41.31 261 GLN A CA 1
ATOM 2032 C C . GLN A 1 261 ? -38.536 -5.983 80.853 1.00 41.31 261 GLN A C 1
ATOM 2034 O O . GLN A 1 261 ? -39.215 -4.970 80.669 1.00 41.31 261 GLN A O 1
ATOM 2039 N N . PRO A 1 262 ? -38.837 -6.874 81.817 1.00 44.56 262 PRO A N 1
ATOM 2040 C CA . PRO A 1 262 ? -39.936 -6.676 82.753 1.00 44.56 262 PRO A CA 1
ATOM 2041 C C . PRO A 1 262 ? -39.632 -5.485 83.681 1.00 44.56 262 PRO A C 1
ATOM 2043 O O . PRO A 1 262 ? -38.463 -5.219 83.973 1.00 44.56 262 PRO A O 1
ATOM 2046 N N . PRO A 1 263 ? -40.654 -4.759 84.168 1.00 51.03 263 PRO A N 1
ATOM 2047 C CA . PRO A 1 263 ? -40.448 -3.528 84.916 1.00 51.03 263 PRO A CA 1
ATOM 2048 C C . PRO A 1 263 ? -39.948 -3.860 86.324 1.00 51.03 263 PRO A C 1
ATOM 2050 O O . PRO A 1 263 ? -40.722 -4.310 87.169 1.00 51.03 263 PRO A O 1
ATOM 2053 N N . MET A 1 264 ? -38.664 -3.619 86.602 1.00 41.69 264 MET A N 1
ATOM 2054 C CA . MET A 1 264 ? -38.170 -3.551 87.977 1.00 41.69 264 MET A CA 1
ATOM 2055 C C . MET A 1 264 ? -37.875 -2.112 88.393 1.00 41.69 264 MET A C 1
ATOM 2057 O O . MET A 1 264 ? -37.251 -1.324 87.690 1.00 41.69 264 MET A O 1
ATOM 2061 N N . ARG A 1 265 ? -38.445 -1.810 89.557 1.00 54.47 265 ARG A N 1
ATOM 2062 C CA . ARG A 1 265 ? -38.570 -0.535 90.252 1.00 54.47 265 ARG A CA 1
ATOM 2063 C C . ARG A 1 265 ? -37.227 0.076 90.682 1.00 54.47 265 ARG A C 1
ATOM 2065 O O . ARG A 1 265 ? -36.303 -0.647 91.029 1.00 54.47 265 ARG A O 1
ATOM 2072 N N . LEU A 1 266 ? -37.280 1.405 90.847 1.00 50.06 266 LEU A N 1
ATOM 2073 C CA . LEU A 1 266 ? -36.461 2.275 91.710 1.00 50.06 266 LEU A CA 1
ATOM 2074 C C . LEU A 1 266 ? -35.022 2.577 91.259 1.00 50.06 266 LEU A C 1
ATOM 2076 O O . LEU A 1 266 ? -34.070 1.943 91.696 1.00 50.06 266 LEU A O 1
ATOM 2080 N N . ALA A 1 267 ? -34.865 3.696 90.551 1.00 41.59 267 ALA A N 1
ATOM 2081 C CA . ALA A 1 267 ? -33.776 4.632 90.812 1.00 41.59 267 ALA A CA 1
ATOM 2082 C C . ALA A 1 267 ? -34.250 6.054 90.485 1.00 41.59 267 ALA A C 1
ATOM 2084 O O . ALA A 1 267 ? -34.754 6.326 89.401 1.00 41.59 267 ALA A O 1
ATOM 2085 N N . SER A 1 268 ? -34.127 6.942 91.466 1.00 51.31 268 SER A N 1
ATOM 2086 C CA . SER A 1 268 ? -34.299 8.385 91.334 1.00 51.31 268 SER A CA 1
ATOM 2087 C C . SER A 1 268 ? -33.414 8.920 90.201 1.00 51.31 268 SER A C 1
ATOM 2089 O O . SER A 1 268 ? -32.199 9.027 90.368 1.00 51.31 268 SER A O 1
ATOM 2091 N N . THR A 1 269 ? -34.012 9.306 89.079 1.00 52.50 269 THR A N 1
ATOM 2092 C CA . THR A 1 269 ? -33.384 10.191 88.092 1.00 52.50 269 THR A CA 1
ATOM 2093 C C . THR A 1 269 ? -34.352 11.324 87.800 1.00 52.50 269 THR A C 1
ATOM 2095 O O . THR A 1 269 ? -35.503 11.072 87.447 1.00 52.50 269 THR A O 1
ATOM 2098 N N . ASN A 1 270 ? -33.908 12.565 88.003 1.00 61.53 270 ASN A N 1
ATOM 2099 C CA . ASN A 1 270 ? -34.739 13.753 87.821 1.00 61.53 270 ASN A CA 1
ATOM 2100 C C . ASN A 1 270 ? -35.402 13.743 86.427 1.00 61.53 270 ASN A C 1
ATOM 2102 O O . ASN A 1 270 ? -34.697 13.504 85.441 1.00 61.53 270 ASN A O 1
ATOM 2106 N N . PRO A 1 271 ? -36.716 14.020 86.321 1.00 67.50 271 PRO A N 1
ATOM 2107 C CA . PRO A 1 271 ? -37.459 13.954 85.057 1.00 67.50 271 PRO A CA 1
ATOM 2108 C C . PRO A 1 271 ? -36.874 14.878 83.977 1.00 67.50 271 PRO A C 1
ATOM 2110 O O . PRO A 1 271 ? -36.819 14.497 82.812 1.00 67.50 271 PRO A O 1
ATOM 2113 N N . GLU A 1 272 ? -36.318 16.027 84.374 1.00 68.31 272 GLU A N 1
ATOM 2114 C CA . GLU A 1 272 ? -35.625 16.958 83.474 1.00 68.31 272 GLU A CA 1
ATOM 2115 C C . GLU A 1 272 ? -34.396 16.339 82.791 1.00 68.31 272 GLU A C 1
ATOM 2117 O O . GLU A 1 272 ? -34.134 16.629 81.629 1.00 68.31 272 GLU A O 1
ATOM 2122 N N . ILE A 1 273 ? -33.650 15.456 83.469 1.00 72.62 273 ILE A N 1
ATOM 2123 C CA . ILE A 1 273 ? -32.451 14.809 82.903 1.00 72.62 273 ILE A CA 1
ATOM 2124 C C . ILE A 1 273 ? -32.854 13.776 81.845 1.00 72.62 273 ILE A C 1
ATOM 2126 O O . ILE A 1 273 ? -32.179 13.625 80.824 1.00 72.62 273 ILE A O 1
ATOM 2130 N N . GLN A 1 274 ? -33.969 13.079 82.068 1.00 76.06 274 GLN A N 1
ATOM 2131 C CA . GLN A 1 274 ? -34.497 12.099 81.126 1.00 76.06 274 GLN A CA 1
ATOM 2132 C C . GLN A 1 274 ? -35.085 12.779 79.881 1.00 76.06 274 GLN A C 1
ATOM 2134 O O . GLN A 1 274 ? -34.793 12.359 78.761 1.00 76.06 274 GLN A O 1
ATOM 2139 N N . GLU A 1 275 ? -35.808 13.885 80.058 1.00 79.44 275 GLU A N 1
ATOM 2140 C CA . GLU A 1 275 ? -36.336 14.688 78.953 1.00 79.44 275 GLU A CA 1
ATOM 2141 C C . GLU A 1 275 ? -35.215 15.353 78.131 1.00 79.44 275 GLU A C 1
ATOM 2143 O O . GLU A 1 275 ? -35.258 15.341 76.896 1.00 79.44 275 GLU A O 1
ATOM 2148 N N . LEU A 1 276 ? -34.145 15.834 78.782 1.00 78.31 276 LEU A N 1
ATOM 2149 C CA . LEU A 1 276 ? -32.952 16.336 78.089 1.00 78.31 276 LEU A CA 1
ATOM 2150 C C . LEU A 1 276 ? -32.256 15.238 77.276 1.00 78.31 276 LEU A C 1
ATOM 2152 O O . LEU A 1 276 ? -31.847 15.480 76.140 1.00 78.31 276 LEU A O 1
ATOM 2156 N N . ALA A 1 277 ? -32.131 14.028 77.826 1.00 78.44 277 ALA A N 1
ATOM 2157 C CA . ALA A 1 277 ? -31.507 12.903 77.133 1.00 78.44 277 ALA A CA 1
ATOM 2158 C C . ALA A 1 277 ? -32.325 12.452 75.909 1.00 78.44 277 ALA A C 1
ATOM 2160 O O . ALA A 1 277 ? -31.762 12.117 74.863 1.00 78.44 277 ALA A O 1
ATOM 2161 N N . GLU A 1 278 ? -33.654 12.472 76.009 1.00 82.62 278 GLU A N 1
ATOM 2162 C CA . GLU A 1 278 ? -34.553 12.198 74.887 1.00 82.62 278 GLU A CA 1
ATOM 2163 C C . GLU A 1 278 ? -34.499 13.301 73.824 1.00 82.62 278 GLU A C 1
ATOM 2165 O O . GLU A 1 278 ? -34.420 12.998 72.631 1.00 82.62 278 GLU A O 1
ATOM 2170 N N . SER A 1 279 ? -34.464 14.569 74.240 1.00 80.81 279 SER A N 1
ATOM 2171 C CA . SER A 1 279 ? -34.292 15.715 73.341 1.00 80.81 279 SER A CA 1
ATOM 2172 C C . SER A 1 279 ? -32.965 15.634 72.576 1.00 80.81 279 SER A C 1
ATOM 2174 O O . SER A 1 279 ? -32.945 15.719 71.348 1.00 80.81 279 SER A O 1
ATOM 2176 N N . GLN A 1 280 ? -31.865 15.315 73.265 1.00 81.62 280 GLN A N 1
ATOM 2177 C CA . GLN A 1 280 ? -30.554 15.109 72.641 1.00 81.62 280 GLN A CA 1
ATOM 2178 C C . GLN A 1 280 ? -30.533 13.923 71.667 1.00 81.62 280 GLN A C 1
ATOM 2180 O O . GLN A 1 280 ? -29.835 13.971 70.653 1.00 81.62 280 GLN A O 1
ATOM 2185 N N . LYS A 1 281 ? -31.287 12.847 71.929 1.00 82.44 281 LYS A N 1
ATOM 2186 C CA . LYS A 1 281 ? -31.427 11.735 70.973 1.00 82.44 281 LYS A CA 1
ATOM 2187 C C . LYS A 1 281 ? -32.188 12.157 69.716 1.00 82.44 281 LYS A C 1
ATOM 2189 O O . LYS A 1 281 ? -31.752 11.817 68.616 1.00 82.44 281 LYS A O 1
ATOM 2194 N N . ARG A 1 282 ? -33.277 12.922 69.855 1.00 86.88 282 ARG A N 1
ATOM 2195 C CA . ARG A 1 282 ? -34.026 13.473 68.709 1.00 86.88 282 ARG A CA 1
ATOM 2196 C C . ARG A 1 282 ? -33.157 14.422 67.889 1.00 86.88 282 ARG A C 1
ATOM 2198 O O . ARG A 1 282 ? -33.136 14.317 66.667 1.00 86.88 282 ARG A O 1
ATOM 2205 N N . GLU A 1 283 ? -32.381 15.277 68.549 1.00 84.81 283 GLU A N 1
ATOM 2206 C CA . GLU A 1 283 ? -31.448 16.189 67.885 1.00 84.81 283 GLU A CA 1
ATOM 2207 C C . GLU A 1 283 ? -30.365 15.427 67.102 1.00 84.81 283 GLU A C 1
ATOM 2209 O O . GLU A 1 283 ? -30.102 15.744 65.943 1.00 84.81 283 GLU A O 1
ATOM 2214 N N . LYS A 1 284 ? -29.777 14.373 67.686 1.00 87.75 284 LYS A N 1
ATOM 2215 C CA . LYS A 1 284 ? -28.803 13.511 66.991 1.00 87.75 284 LYS A CA 1
ATOM 2216 C C . LYS A 1 284 ? -29.415 12.795 65.783 1.00 87.75 284 LYS A C 1
ATOM 2218 O O . LYS A 1 284 ? -28.770 12.716 64.742 1.00 87.75 284 LYS A O 1
ATOM 2223 N N . SER A 1 285 ? -30.653 12.313 65.897 1.00 87.88 285 SER A N 1
ATOM 2224 C CA . SER A 1 285 ? -31.370 11.669 64.787 1.00 87.88 285 SER A CA 1
ATOM 2225 C C . SER A 1 285 ? -31.679 12.652 63.652 1.00 87.88 285 SER A C 1
ATOM 2227 O O . SER A 1 285 ? -31.481 12.329 62.481 1.00 87.88 285 SER A O 1
ATOM 2229 N N . LEU A 1 286 ? -32.096 13.876 63.990 1.00 90.31 286 LEU A N 1
ATOM 2230 C CA . LEU A 1 286 ? -32.329 14.935 63.009 1.00 90.31 286 LEU A CA 1
ATOM 2231 C C . LEU A 1 286 ? -31.036 15.347 62.301 1.00 90.31 286 LEU A C 1
ATOM 2233 O O . LEU A 1 286 ? -31.052 15.489 61.082 1.00 90.31 286 LEU A O 1
ATOM 2237 N N . LYS A 1 287 ? -29.916 15.470 63.026 1.00 90.25 287 LYS A N 1
ATOM 2238 C CA . LYS A 1 287 ? -28.598 15.744 62.425 1.00 90.25 287 LYS A CA 1
ATOM 2239 C C . LYS A 1 287 ? -28.190 14.651 61.441 1.00 90.25 287 LYS A C 1
ATOM 2241 O O . LYS A 1 287 ? -27.916 14.966 60.292 1.00 90.25 287 LYS A O 1
ATOM 2246 N N . ALA A 1 288 ? -28.285 13.381 61.838 1.00 86.94 288 ALA A N 1
ATOM 2247 C CA . ALA A 1 288 ? -27.977 12.261 60.948 1.00 86.94 288 ALA A CA 1
ATOM 2248 C C . ALA A 1 288 ? -28.835 12.269 59.669 1.00 86.94 288 ALA A C 1
ATOM 2250 O O . ALA A 1 288 ? -28.339 11.997 58.579 1.00 86.94 288 ALA A O 1
ATOM 2251 N N . ARG A 1 289 ? -30.119 12.635 59.781 1.00 89.12 289 ARG A N 1
ATOM 2252 C CA . ARG A 1 289 ? -31.020 12.725 58.625 1.00 89.12 289 ARG A CA 1
ATOM 2253 C C . ARG A 1 289 ? -30.727 13.926 57.724 1.00 89.12 289 ARG A C 1
ATOM 2255 O O . ARG A 1 289 ? -30.891 13.822 56.512 1.00 89.12 289 ARG A O 1
ATOM 2262 N N . ILE A 1 290 ? -30.301 15.054 58.293 1.00 89.31 290 ILE A N 1
ATOM 2263 C CA . ILE A 1 290 ? -29.825 16.212 57.525 1.00 89.31 290 ILE A CA 1
ATOM 2264 C C . ILE A 1 290 ? -28.546 15.838 56.770 1.00 89.31 290 ILE A C 1
ATOM 2266 O O . ILE A 1 290 ? -28.469 16.106 55.574 1.00 89.31 290 ILE A O 1
ATOM 2270 N N . ASP A 1 291 ? -27.601 15.159 57.421 1.00 85.38 291 ASP A N 1
ATOM 2271 C CA . ASP A 1 291 ? -26.349 14.715 56.798 1.00 85.38 291 ASP A CA 1
ATOM 2272 C C . ASP A 1 291 ? -26.611 13.747 55.632 1.00 85.38 291 ASP A C 1
ATOM 2274 O O . ASP A 1 291 ? -26.017 13.872 54.560 1.00 85.38 291 ASP A O 1
ATOM 2278 N N . GLU A 1 292 ? -27.562 12.823 55.791 1.00 90.00 292 GLU A N 1
ATOM 2279 C CA . GLU A 1 292 ? -27.975 11.909 54.723 1.00 90.00 292 GLU A CA 1
ATOM 2280 C C . GLU A 1 292 ? -28.633 12.656 53.549 1.00 90.00 292 GLU A C 1
ATOM 2282 O O . GLU A 1 292 ? -28.290 12.419 52.388 1.00 90.00 292 GLU A 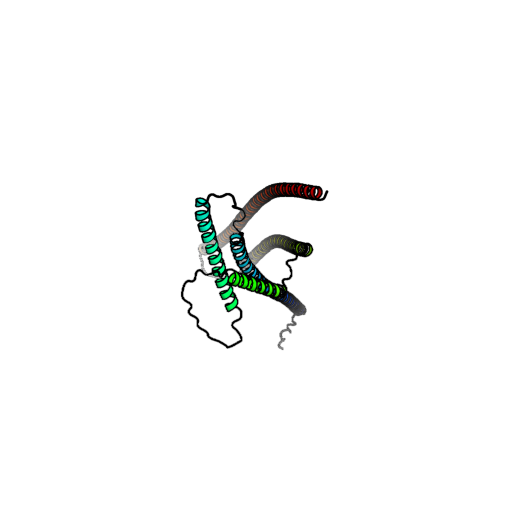O 1
ATOM 2287 N N . LEU A 1 293 ? -29.523 13.617 53.824 1.00 90.50 293 LEU A N 1
ATOM 2288 C CA . LEU A 1 293 ? -30.145 14.443 52.784 1.00 90.50 293 LEU A CA 1
ATOM 2289 C C . LEU A 1 293 ? -29.115 15.296 52.037 1.00 90.50 293 LEU A C 1
ATOM 2291 O O . LEU A 1 293 ? -29.157 15.354 50.807 1.00 90.50 293 LEU A O 1
ATOM 2295 N N . VAL A 1 294 ? -28.157 15.895 52.742 1.00 89.75 294 VAL A N 1
ATOM 2296 C CA . VAL A 1 294 ? -27.045 16.643 52.138 1.00 89.75 294 VAL A CA 1
ATOM 2297 C C . VAL A 1 294 ? -26.221 15.717 51.242 1.00 89.75 294 VAL A C 1
ATOM 2299 O O . VAL A 1 294 ? -26.002 16.040 50.076 1.00 89.75 294 VAL A O 1
ATOM 2302 N N . ALA A 1 295 ? -25.875 14.516 51.713 1.00 89.25 295 ALA A N 1
ATOM 2303 C CA . ALA A 1 295 ? -25.147 13.534 50.912 1.00 89.25 295 ALA A CA 1
ATOM 2304 C C . ALA A 1 295 ? -25.923 13.105 49.651 1.00 89.25 295 ALA A C 1
ATOM 2306 O O . ALA A 1 295 ? -25.330 12.916 48.584 1.00 89.25 295 ALA A O 1
ATOM 2307 N N . THR A 1 296 ? -27.252 12.963 49.730 1.00 90.88 296 THR A N 1
ATOM 2308 C CA . THR A 1 296 ? -28.077 12.665 48.545 1.00 90.88 296 THR A CA 1
ATOM 2309 C C . THR A 1 296 ? -28.144 13.838 47.571 1.00 90.88 296 THR A C 1
ATOM 2311 O O . THR A 1 296 ? -28.008 13.623 46.365 1.00 90.88 296 THR A O 1
ATOM 2314 N N . LEU A 1 297 ? -28.275 15.074 48.061 1.00 87.00 297 LEU A N 1
ATOM 2315 C CA . LEU A 1 297 ? -28.261 16.274 47.226 1.00 87.00 297 LEU A CA 1
ATOM 2316 C C . LEU A 1 297 ? -26.914 16.446 46.527 1.00 87.00 297 LEU A C 1
ATOM 2318 O O . LEU A 1 297 ? -26.883 16.706 45.326 1.00 87.00 297 LEU A O 1
ATOM 2322 N N . GLU A 1 298 ? -25.803 16.226 47.224 1.00 88.69 298 GLU A N 1
ATOM 2323 C CA . GLU A 1 298 ? -24.466 16.252 46.629 1.00 88.69 298 GLU A CA 1
ATOM 2324 C C . GLU A 1 298 ? -24.307 15.193 45.532 1.00 88.69 298 GLU A C 1
ATOM 2326 O O . GLU A 1 298 ? -23.771 15.486 44.461 1.00 88.69 298 GLU A O 1
ATOM 2331 N N . LYS A 1 299 ? -24.809 13.969 45.749 1.00 93.00 299 LYS A N 1
ATOM 2332 C CA . LYS A 1 299 ? -24.805 12.910 44.725 1.00 93.00 299 LYS A CA 1
ATOM 2333 C C . LYS A 1 299 ? -25.652 13.286 43.509 1.00 93.00 299 LYS A C 1
ATOM 2335 O O . LYS A 1 299 ? -25.197 13.110 42.379 1.00 93.00 299 LYS A O 1
ATOM 2340 N N . ILE A 1 300 ? -26.855 13.824 43.718 1.00 89.50 300 ILE A N 1
ATOM 2341 C CA . ILE A 1 300 ? -27.737 14.274 42.630 1.00 89.50 300 ILE A CA 1
ATOM 2342 C C . ILE A 1 300 ? -27.093 15.433 41.864 1.00 89.50 300 ILE A C 1
ATOM 2344 O O . ILE A 1 300 ? -27.123 15.435 40.635 1.00 89.50 300 ILE A O 1
ATOM 2348 N N . THR A 1 301 ? -26.456 16.371 42.565 1.00 87.44 301 THR A N 1
ATOM 2349 C CA . THR A 1 301 ? -25.771 17.527 41.969 1.00 87.44 301 THR A CA 1
ATOM 2350 C C . THR A 1 301 ? -24.587 17.073 41.123 1.00 87.44 301 THR A C 1
ATOM 2352 O O . THR A 1 301 ? -24.509 17.421 39.949 1.00 87.44 301 THR A O 1
ATOM 2355 N N . LYS A 1 302 ? -23.737 16.178 41.646 1.00 89.56 302 LYS A N 1
ATOM 2356 C CA . LYS A 1 302 ? -22.642 15.561 40.878 1.00 89.56 302 LYS A CA 1
ATOM 2357 C C . LYS A 1 302 ? -23.158 14.814 39.645 1.00 89.56 302 LYS A C 1
ATOM 2359 O O . LYS A 1 302 ? -22.564 14.905 38.575 1.00 89.56 302 LYS A O 1
ATOM 2364 N N . ASN A 1 303 ? -24.280 14.104 39.763 1.00 88.62 303 ASN A N 1
ATOM 2365 C CA . ASN A 1 303 ? -24.896 13.411 38.632 1.00 88.62 303 ASN A CA 1
ATOM 2366 C C . ASN A 1 303 ? -25.469 14.386 37.582 1.00 88.62 303 ASN A C 1
ATOM 2368 O O . ASN A 1 303 ? -25.353 14.134 36.382 1.00 88.62 303 ASN A O 1
ATOM 2372 N N . ALA A 1 304 ? -26.060 15.503 38.011 1.00 83.31 304 ALA A N 1
ATOM 2373 C CA . ALA A 1 304 ? -26.544 16.558 37.123 1.00 83.31 304 ALA A CA 1
ATOM 2374 C C . ALA A 1 304 ? -25.386 17.279 36.409 1.00 83.31 304 ALA A C 1
ATOM 2376 O O . ALA A 1 304 ? -25.460 17.508 35.202 1.00 83.31 304 ALA A O 1
ATOM 2377 N N . GLU A 1 305 ? -24.289 17.561 37.114 1.00 86.81 305 GLU A N 1
ATOM 2378 C CA . GLU A 1 305 ? -23.063 18.118 36.533 1.00 86.81 305 GLU A CA 1
ATOM 2379 C C . GLU A 1 305 ? -22.426 17.171 35.515 1.00 86.81 305 GLU A C 1
ATOM 2381 O O . GLU A 1 305 ? -22.022 17.616 34.443 1.00 86.81 305 GLU A O 1
ATOM 2386 N N . LEU A 1 306 ? -22.369 15.867 35.807 1.00 87.06 306 LEU A N 1
ATOM 2387 C CA . LEU A 1 306 ? -21.883 14.858 34.862 1.00 87.06 306 LEU A CA 1
ATOM 2388 C C . LEU A 1 306 ? -22.742 14.819 33.595 1.00 87.06 306 LEU A C 1
ATOM 2390 O O . LEU A 1 306 ? -22.192 14.861 32.498 1.00 87.06 306 LEU A O 1
ATOM 2394 N N . ARG A 1 307 ? -24.076 14.828 33.727 1.00 85.81 307 ARG A N 1
ATOM 2395 C CA . ARG A 1 307 ? -24.989 14.912 32.573 1.00 85.81 307 ARG A CA 1
ATOM 2396 C C . ARG A 1 307 ? -24.793 16.198 31.768 1.00 85.81 307 ARG A C 1
ATOM 2398 O O . ARG A 1 307 ? -24.804 16.154 30.541 1.00 85.81 307 ARG A O 1
ATOM 2405 N N . SER A 1 308 ? -24.580 17.329 32.441 1.00 87.56 308 SER A N 1
ATOM 2406 C CA . SER A 1 308 ? -24.299 18.609 31.785 1.00 87.56 308 SER A CA 1
ATOM 2407 C C . SER A 1 308 ? -22.972 18.571 31.016 1.00 87.56 308 SER A C 1
ATOM 2409 O O . SER A 1 308 ? -22.948 18.894 29.827 1.00 87.56 308 SER A O 1
ATOM 2411 N N . ARG A 1 309 ? -21.890 18.072 31.635 1.00 86.19 309 ARG A N 1
ATOM 2412 C CA . ARG A 1 309 ? -20.584 17.883 30.975 1.00 86.19 309 ARG A CA 1
ATOM 2413 C C . ARG A 1 309 ? -20.693 16.975 29.751 1.00 86.19 309 ARG A C 1
ATOM 2415 O O . ARG A 1 309 ? -20.249 17.361 28.677 1.00 86.19 309 ARG A O 1
ATOM 2422 N N . GLN A 1 310 ? -21.373 15.838 29.880 1.00 81.31 310 GLN A N 1
ATOM 2423 C CA . GLN A 1 310 ? -21.614 14.918 28.764 1.00 81.31 310 GLN A CA 1
ATOM 2424 C C . GLN A 1 310 ? -22.397 15.584 27.625 1.00 81.31 310 GLN A C 1
ATOM 2426 O O . GLN A 1 310 ? -22.060 15.420 26.455 1.00 81.31 310 GLN A O 1
ATOM 2431 N N . SER A 1 311 ? -23.425 16.377 27.946 1.00 80.06 311 SER A N 1
ATOM 2432 C CA . SER A 1 311 ? -24.184 17.110 26.927 1.00 80.06 311 SER A CA 1
ATOM 2433 C C . SER A 1 311 ? -23.328 18.139 26.178 1.00 80.06 311 SER A C 1
ATOM 2435 O O . SER A 1 311 ? -23.465 18.278 24.963 1.00 80.06 311 SER A O 1
ATOM 2437 N N . ALA A 1 312 ? -22.400 18.808 26.870 1.00 88.00 312 ALA A N 1
ATOM 2438 C CA . ALA A 1 312 ? -21.462 19.741 26.255 1.00 88.00 312 ALA A CA 1
ATOM 2439 C C . ALA A 1 312 ? -20.465 19.022 25.327 1.00 88.00 312 ALA A C 1
ATOM 2441 O O . ALA A 1 312 ? -20.240 19.476 24.205 1.00 88.00 312 ALA A O 1
ATOM 2442 N N . GLU A 1 313 ? -19.942 17.866 25.745 1.00 88.69 313 GLU A N 1
ATOM 2443 C CA . GLU A 1 313 ? -19.052 17.030 24.927 1.00 88.69 313 GLU A CA 1
ATOM 2444 C C . GLU A 1 313 ? -19.738 16.551 23.637 1.00 88.69 313 GLU A C 1
ATOM 2446 O O . GLU A 1 313 ? -19.162 16.677 22.554 1.00 88.69 313 GLU A O 1
ATOM 2451 N N . PHE A 1 314 ? -21.001 16.105 23.707 1.00 83.12 314 PHE A N 1
ATOM 2452 C CA . PHE A 1 314 ? -21.768 15.729 22.510 1.00 83.12 314 PHE A CA 1
ATOM 2453 C C . PHE A 1 314 ? -21.942 16.892 21.529 1.00 83.12 314 PHE A C 1
ATOM 2455 O O . PHE A 1 314 ? -21.826 16.709 20.314 1.00 83.12 314 PHE A O 1
ATOM 2462 N N . VAL A 1 315 ? -22.210 18.097 22.036 1.00 88.69 315 VAL A N 1
ATOM 2463 C CA . VAL A 1 315 ? -22.334 19.297 21.200 1.00 88.69 315 VAL A CA 1
ATOM 2464 C C . VAL A 1 315 ? -21.003 19.631 20.524 1.00 88.69 315 VAL A C 1
ATOM 2466 O O . VAL A 1 315 ? -20.985 20.002 19.347 1.00 88.69 315 VAL A O 1
ATOM 2469 N N . ASP A 1 316 ? -19.883 19.486 21.226 1.00 83.06 316 ASP A N 1
ATOM 2470 C CA . ASP A 1 316 ? -18.563 19.766 20.665 1.00 83.06 316 ASP A CA 1
ATOM 2471 C C . ASP A 1 316 ? -18.113 18.721 19.637 1.00 83.06 316 ASP A C 1
ATOM 2473 O O . ASP A 1 316 ? -17.487 19.079 18.631 1.00 83.06 316 ASP A O 1
ATOM 2477 N N . ASP A 1 317 ? -18.502 17.461 19.811 1.00 85.12 317 ASP A N 1
ATOM 2478 C CA . ASP A 1 317 ? -18.294 16.407 18.819 1.00 85.12 317 ASP A CA 1
ATOM 2479 C C . ASP A 1 317 ? -19.148 16.616 17.569 1.00 85.12 317 ASP A C 1
ATOM 2481 O O . ASP A 1 317 ? -18.624 16.523 16.458 1.00 85.12 317 ASP A O 1
ATOM 2485 N N . LEU A 1 318 ? -20.416 17.017 17.719 1.00 82.94 318 LEU A N 1
ATOM 2486 C CA . LEU A 1 318 ? -21.256 17.427 16.588 1.00 82.94 318 LEU A CA 1
ATOM 2487 C C . LEU A 1 318 ? -20.647 18.619 15.842 1.00 82.94 318 LEU A C 1
ATOM 2489 O O . LEU A 1 318 ? -20.578 18.621 14.613 1.00 82.94 318 LEU A O 1
ATOM 2493 N N . LYS A 1 319 ? -20.132 19.624 16.562 1.00 80.25 319 LYS A N 1
ATOM 2494 C CA . LYS A 1 319 ? -19.421 20.755 15.942 1.00 80.25 319 LYS A CA 1
ATOM 2495 C C . LYS A 1 319 ? -18.147 20.304 15.226 1.00 80.25 319 LYS A C 1
ATOM 2497 O O . LYS A 1 319 ? -17.847 20.824 14.152 1.00 80.25 319 LYS A O 1
ATOM 2502 N N . ARG A 1 320 ? -17.374 19.366 15.788 1.00 85.25 320 ARG A N 1
ATOM 2503 C CA . ARG A 1 320 ? -16.189 18.787 15.127 1.00 85.25 320 ARG A CA 1
ATOM 2504 C C . ARG A 1 320 ? -16.570 18.026 13.863 1.00 85.25 320 ARG A C 1
ATOM 2506 O O . ARG A 1 320 ? -15.973 18.309 12.830 1.00 85.25 320 ARG A O 1
ATOM 2513 N N . ALA A 1 321 ? -17.576 17.158 13.921 1.00 79.50 321 ALA A N 1
ATOM 2514 C CA . ALA A 1 321 ? -18.081 16.418 12.769 1.00 79.50 321 ALA A CA 1
ATOM 2515 C C . ALA A 1 321 ? -18.592 17.365 11.672 1.00 79.50 321 ALA A C 1
ATOM 2517 O O . ALA A 1 321 ? -18.227 17.208 10.512 1.00 79.50 321 ALA A O 1
ATOM 2518 N N . ASN A 1 322 ? -19.328 18.421 12.036 1.00 80.38 322 ASN A N 1
ATOM 2519 C CA . ASN A 1 322 ? -19.796 19.433 11.085 1.00 80.38 322 ASN A CA 1
ATOM 2520 C C . ASN A 1 322 ? -18.641 20.204 10.435 1.00 80.38 322 ASN A C 1
ATOM 2522 O O . ASN A 1 322 ? -18.632 20.396 9.220 1.00 80.38 322 ASN A O 1
ATOM 2526 N N . ARG A 1 323 ? -17.635 20.623 11.216 1.00 84.19 323 ARG A N 1
ATOM 2527 C CA . ARG A 1 323 ? -16.433 21.283 10.673 1.00 84.19 323 ARG A CA 1
ATOM 2528 C C . ARG A 1 323 ? -15.636 20.354 9.761 1.00 84.19 323 ARG A C 1
ATOM 2530 O O . ARG A 1 323 ? -15.186 20.788 8.704 1.00 84.19 323 ARG A O 1
ATOM 2537 N N . GLN A 1 324 ? -15.475 19.092 10.151 1.00 82.75 324 GLN A N 1
ATOM 2538 C CA . GLN A 1 324 ? -14.804 18.080 9.338 1.00 82.75 324 GLN A CA 1
ATOM 2539 C C . GLN A 1 324 ? -15.572 17.816 8.043 1.00 82.75 324 GLN A C 1
ATOM 2541 O O . GLN A 1 324 ? -14.954 17.830 6.987 1.00 82.75 324 GLN A O 1
ATOM 2546 N N . GLY A 1 325 ? -16.898 17.667 8.097 1.00 88.62 325 GLY A N 1
ATOM 2547 C CA . GLY A 1 325 ? -17.754 17.486 6.924 1.00 88.62 325 GLY A CA 1
ATOM 2548 C C . GLY A 1 325 ? -17.694 18.671 5.959 1.00 88.62 325 GLY A C 1
ATOM 2549 O O . GLY A 1 325 ? -17.498 18.472 4.763 1.00 88.62 325 GLY A O 1
ATOM 2550 N N . LEU A 1 326 ? -17.762 19.907 6.467 1.00 88.00 326 LEU A N 1
ATOM 2551 C CA . LEU A 1 326 ? -17.586 21.125 5.662 1.00 88.00 326 LEU A CA 1
ATOM 2552 C C . LEU A 1 326 ? -16.194 21.204 5.016 1.00 88.00 326 LEU A C 1
ATOM 2554 O O . LEU A 1 326 ? -16.080 21.555 3.843 1.00 88.00 326 LEU A O 1
ATOM 2558 N N . CYS A 1 327 ? -15.137 20.853 5.755 1.00 87.38 327 CYS A N 1
ATOM 2559 C CA . CYS A 1 327 ? -13.768 20.827 5.236 1.00 87.38 327 CYS A CA 1
ATOM 2560 C C . CYS A 1 327 ? -13.586 19.739 4.167 1.00 87.38 327 CYS A C 1
ATOM 2562 O O . CYS A 1 327 ? -13.035 20.004 3.099 1.00 87.38 327 CYS A O 1
ATOM 2564 N N . LEU A 1 328 ? -14.113 18.537 4.420 1.00 85.88 328 LEU A N 1
ATOM 2565 C CA . LEU A 1 328 ? -14.086 17.420 3.482 1.00 85.88 328 LEU A CA 1
ATOM 2566 C C . LEU A 1 328 ? -14.837 17.787 2.198 1.00 85.88 328 LEU A C 1
ATOM 2568 O O . LEU A 1 328 ? -14.317 17.589 1.106 1.00 85.88 328 LEU A O 1
ATOM 2572 N N . PHE A 1 329 ? -16.015 18.402 2.324 1.00 86.81 329 PHE A N 1
ATOM 2573 C CA . PHE A 1 329 ? -16.796 18.884 1.189 1.00 86.81 329 PHE A CA 1
ATOM 2574 C C . PHE A 1 329 ? -16.038 19.944 0.376 1.00 86.81 329 PHE A C 1
ATOM 2576 O O . PHE A 1 329 ? -15.979 19.860 -0.852 1.00 86.81 329 PHE A O 1
ATOM 2583 N N . ALA A 1 330 ? -15.400 20.914 1.039 1.00 87.06 330 ALA A N 1
ATOM 2584 C CA . ALA A 1 330 ? -14.583 21.923 0.369 1.00 87.06 330 ALA A CA 1
ATOM 2585 C C . ALA A 1 330 ? -13.384 21.300 -0.370 1.00 87.06 330 ALA A C 1
ATOM 2587 O O . ALA A 1 330 ? -13.108 21.669 -1.515 1.00 87.06 330 ALA A O 1
ATOM 2588 N N . LEU A 1 331 ? -12.709 20.326 0.250 1.00 86.94 331 LEU A N 1
ATOM 2589 C CA . LEU A 1 331 ? -11.582 19.606 -0.341 1.00 86.94 331 LEU A CA 1
ATOM 2590 C C . LEU A 1 331 ? -12.015 18.780 -1.560 1.00 86.94 331 LEU A C 1
ATOM 2592 O O . LEU A 1 331 ? -11.386 18.870 -2.614 1.00 86.94 331 LEU A O 1
ATOM 2596 N N . VAL A 1 332 ? -13.115 18.030 -1.445 1.00 90.44 332 VAL A N 1
ATOM 2597 C CA . VAL A 1 332 ? -13.694 17.243 -2.545 1.00 90.44 332 VAL A CA 1
ATOM 2598 C C . VAL A 1 332 ? -14.088 18.162 -3.702 1.00 90.44 332 VAL A C 1
ATOM 2600 O O . VAL A 1 332 ? -13.698 17.915 -4.842 1.00 90.44 332 VAL A O 1
ATOM 2603 N N . SER A 1 333 ? -14.756 19.285 -3.422 1.00 90.31 333 SER A N 1
ATOM 2604 C CA . SER A 1 333 ? -15.119 20.268 -4.450 1.00 90.31 333 SER A CA 1
ATOM 2605 C C . SER A 1 333 ? -13.891 20.881 -5.141 1.00 90.31 333 SER A C 1
ATOM 2607 O O . SER A 1 333 ? -13.884 21.071 -6.362 1.00 90.31 333 SER A O 1
ATOM 2609 N N . ALA A 1 334 ? -12.822 21.180 -4.394 1.00 91.81 334 ALA A N 1
ATOM 2610 C CA . ALA A 1 334 ? -11.570 21.679 -4.962 1.00 91.81 334 ALA A CA 1
ATOM 2611 C C . ALA A 1 334 ? -10.890 20.627 -5.853 1.00 91.81 334 ALA A C 1
ATOM 2613 O O . ALA A 1 334 ? -10.476 20.944 -6.973 1.00 91.81 334 ALA A O 1
ATOM 2614 N N . PHE A 1 335 ? -10.836 19.375 -5.397 1.00 91.81 335 PHE A N 1
ATOM 2615 C CA . PHE A 1 335 ? -10.288 18.259 -6.162 1.00 91.81 335 PHE A CA 1
ATOM 2616 C C 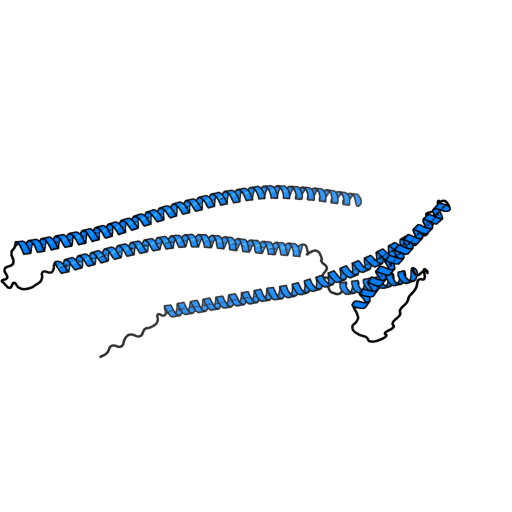. PHE A 1 335 ? -11.057 18.035 -7.469 1.00 91.81 335 PHE A C 1
ATOM 2618 O O . PHE A 1 335 ? -10.446 17.951 -8.535 1.00 91.81 335 PHE A O 1
ATOM 2625 N N . GLU A 1 336 ? -12.392 18.035 -7.436 1.00 93.19 336 GLU A N 1
ATOM 2626 C CA . GLU A 1 336 ? -13.217 17.907 -8.642 1.00 93.19 336 GLU A CA 1
ATOM 2627 C C . GLU A 1 336 ? -12.967 19.033 -9.652 1.00 93.19 336 GLU A C 1
ATOM 2629 O O . GLU A 1 336 ? -12.895 18.785 -10.861 1.00 93.19 336 GLU A O 1
ATOM 2634 N N . LYS A 1 337 ? -12.792 20.275 -9.182 1.00 93.50 337 LYS A N 1
ATOM 2635 C CA . LYS A 1 337 ? -12.457 21.415 -10.050 1.00 93.50 337 LYS A CA 1
ATOM 2636 C C . LYS A 1 337 ? -11.103 21.221 -10.730 1.00 93.50 337 LYS A C 1
ATOM 2638 O O . LYS A 1 337 ? -10.985 21.482 -11.929 1.00 93.50 337 LYS A O 1
ATOM 2643 N N . VAL A 1 338 ? -10.089 20.759 -9.997 1.00 94.50 338 VAL A N 1
ATOM 2644 C CA . VAL A 1 338 ? -8.758 20.475 -10.559 1.00 94.50 338 VAL A CA 1
ATOM 2645 C C . VAL A 1 338 ? -8.823 19.306 -11.541 1.00 94.50 338 VAL A C 1
ATOM 2647 O O . VAL A 1 338 ? -8.308 19.426 -12.652 1.00 94.50 338 VAL A O 1
ATOM 2650 N N . LYS A 1 339 ? -9.534 18.226 -11.200 1.00 95.81 339 LYS A N 1
ATOM 2651 C CA . LYS A 1 339 ? -9.760 17.079 -12.089 1.00 95.81 339 LYS A CA 1
ATOM 2652 C C . LYS A 1 339 ? -10.397 17.516 -13.408 1.00 95.81 339 LYS A C 1
ATOM 2654 O O . LYS A 1 339 ? -9.876 17.183 -14.467 1.00 95.81 339 LYS A O 1
ATOM 2659 N N . LYS A 1 340 ? -11.462 18.327 -13.371 1.00 94.38 340 LYS A N 1
ATOM 2660 C CA . LYS A 1 340 ? -12.107 18.870 -14.584 1.00 94.38 340 LYS A CA 1
ATOM 2661 C C . LYS A 1 340 ? -11.134 19.692 -15.437 1.00 94.38 340 LYS A C 1
ATOM 2663 O O . LYS A 1 340 ? -11.109 19.526 -16.655 1.00 94.38 340 LYS A O 1
ATOM 2668 N N . LYS A 1 341 ? -10.298 20.535 -14.817 1.00 94.75 341 LYS A N 1
ATOM 2669 C CA . LYS A 1 341 ? -9.264 21.310 -15.530 1.00 94.75 341 LYS A CA 1
ATOM 2670 C C . LYS A 1 341 ? -8.210 20.408 -16.176 1.00 94.75 341 LYS A C 1
ATOM 2672 O O . LYS A 1 341 ? -7.850 20.640 -17.327 1.00 94.75 341 LYS A O 1
ATOM 2677 N N . ASN A 1 342 ? -7.733 19.391 -15.464 1.00 90.94 342 ASN A N 1
ATOM 2678 C CA . ASN A 1 342 ? -6.726 18.464 -15.979 1.00 90.94 342 ASN A CA 1
ATOM 2679 C C . ASN A 1 342 ? -7.283 17.606 -17.118 1.00 90.94 342 ASN A C 1
ATOM 2681 O O . ASN A 1 342 ? -6.638 17.505 -18.153 1.00 90.94 342 ASN A O 1
ATOM 2685 N N . MET A 1 343 ? -8.514 17.104 -16.991 1.00 92.31 343 MET A N 1
ATOM 2686 C CA . MET A 1 343 ? -9.199 16.387 -18.073 1.00 92.31 343 MET A CA 1
ATOM 2687 C C . MET A 1 343 ? -9.377 17.261 -19.319 1.00 92.31 343 MET A C 1
ATOM 2689 O O . MET A 1 343 ? -9.195 16.789 -20.436 1.00 92.31 343 MET A O 1
ATOM 2693 N N . ALA A 1 344 ? -9.691 18.550 -19.153 1.00 93.44 344 ALA A N 1
ATOM 2694 C CA . ALA A 1 344 ? -9.789 19.472 -20.282 1.00 93.44 344 ALA A CA 1
ATOM 2695 C C . ALA A 1 344 ? -8.433 19.716 -20.966 1.00 93.44 344 ALA A C 1
ATOM 2697 O O . ALA A 1 344 ? -8.383 19.848 -22.186 1.00 93.44 344 ALA A O 1
ATOM 2698 N N . LYS A 1 345 ? -7.332 19.771 -20.205 1.00 94.19 345 LYS A N 1
ATOM 2699 C CA . LYS A 1 345 ? -5.975 19.870 -20.766 1.00 94.19 345 LYS A CA 1
ATOM 2700 C C . LYS A 1 345 ? -5.574 18.591 -21.498 1.00 94.19 345 LYS A C 1
ATOM 2702 O O . LYS A 1 345 ? -5.076 18.691 -22.612 1.00 94.19 345 LYS A O 1
ATOM 2707 N N . LEU A 1 346 ? -5.841 17.427 -20.903 1.00 92.62 346 LEU A N 1
ATOM 2708 C CA . LEU A 1 346 ? -5.552 16.126 -21.504 1.00 92.62 346 LEU A CA 1
ATOM 2709 C C . LEU A 1 346 ? -6.256 15.990 -22.858 1.00 92.62 346 LEU A C 1
ATOM 2711 O O . LEU A 1 346 ? -5.585 15.785 -23.860 1.00 92.62 346 LEU A O 1
ATOM 2715 N N . ARG A 1 347 ? -7.563 16.282 -22.918 1.00 94.81 347 ARG A N 1
ATOM 2716 C CA . ARG A 1 347 ? -8.328 16.275 -24.177 1.00 94.81 347 ARG A CA 1
ATOM 2717 C C . ARG A 1 347 ? -7.760 17.209 -25.243 1.00 94.81 347 ARG A C 1
ATOM 2719 O O . ARG A 1 347 ? -7.808 16.888 -26.422 1.00 94.81 347 ARG A O 1
ATOM 2726 N N . LYS A 1 348 ? -7.235 18.378 -24.857 1.00 95.12 348 LYS A N 1
ATOM 2727 C CA . LYS A 1 348 ? -6.595 19.295 -25.816 1.00 95.12 348 LYS A CA 1
ATOM 2728 C C . LYS A 1 348 ? -5.314 18.701 -26.393 1.00 95.12 348 LYS A C 1
ATOM 2730 O O . LYS A 1 348 ? -5.100 18.824 -27.592 1.00 95.12 348 LYS A O 1
ATOM 2735 N N . VAL A 1 349 ? -4.485 18.080 -25.555 1.00 94.25 349 VAL A N 1
ATOM 2736 C CA . VAL A 1 349 ? -3.247 17.425 -25.999 1.00 94.25 349 VAL A CA 1
ATOM 2737 C C . VAL A 1 349 ? -3.569 16.214 -26.871 1.00 94.25 349 VAL A C 1
ATOM 2739 O O . VAL A 1 349 ? -2.996 16.088 -27.943 1.00 94.25 349 VAL A O 1
ATOM 2742 N N . GLU A 1 350 ? -4.534 15.382 -26.479 1.00 92.31 350 GLU A N 1
ATOM 2743 C CA . GLU A 1 350 ? -5.015 14.250 -27.285 1.00 92.31 350 GLU A CA 1
ATOM 2744 C C . GLU A 1 350 ? -5.487 14.706 -28.669 1.00 92.31 350 GLU A C 1
ATOM 2746 O O . GLU A 1 350 ? -5.079 14.137 -29.678 1.00 92.31 350 GLU A O 1
ATOM 2751 N N . LEU A 1 351 ? -6.275 15.784 -28.732 1.00 94.88 351 LEU A N 1
ATOM 2752 C CA . LEU A 1 351 ? -6.754 16.339 -29.997 1.00 94.88 351 LEU A CA 1
ATOM 2753 C C . LEU A 1 351 ? -5.608 16.903 -30.855 1.00 94.88 351 LEU A C 1
ATOM 2755 O O . LEU A 1 351 ? -5.610 16.743 -32.072 1.00 94.88 351 LEU A O 1
ATOM 2759 N N . GLN A 1 352 ? -4.610 17.538 -30.231 1.00 94.56 352 GLN A N 1
ATOM 2760 C CA . GLN A 1 352 ? -3.408 18.007 -30.927 1.00 94.56 352 GLN A CA 1
ATOM 2761 C C . GLN A 1 352 ? -2.565 16.844 -31.464 1.00 94.56 352 GLN A C 1
ATOM 2763 O O . GLN A 1 352 ? -2.114 16.911 -32.604 1.00 94.56 352 GLN A O 1
ATOM 2768 N N . MET A 1 353 ? -2.378 15.775 -30.686 1.00 91.56 353 MET A N 1
ATOM 2769 C CA . MET A 1 353 ? -1.660 14.577 -31.133 1.00 91.56 353 MET A CA 1
ATOM 2770 C C . MET A 1 353 ? -2.394 13.871 -32.272 1.00 91.56 353 MET A C 1
ATOM 2772 O O . MET A 1 353 ? -1.753 13.488 -33.245 1.00 91.56 353 MET A O 1
ATOM 2776 N N . ALA A 1 354 ? -3.723 13.748 -32.192 1.00 92.94 354 ALA A N 1
ATOM 2777 C CA . ALA A 1 354 ? -4.534 13.180 -33.265 1.00 92.94 354 ALA A CA 1
ATOM 2778 C C . ALA A 1 354 ? -4.371 13.979 -34.568 1.00 92.94 354 ALA A C 1
ATOM 2780 O O . ALA A 1 354 ? -4.054 13.402 -35.603 1.00 92.94 354 ALA A O 1
ATOM 2781 N N . ALA A 1 355 ? -4.457 15.312 -34.499 1.00 93.00 355 ALA A N 1
ATOM 2782 C CA . ALA A 1 355 ? -4.258 16.175 -35.663 1.00 93.00 355 ALA A CA 1
ATOM 2783 C C . ALA A 1 355 ? -2.829 16.096 -36.238 1.00 93.00 355 ALA A C 1
ATOM 2785 O O . ALA A 1 355 ? -2.643 16.160 -37.452 1.00 93.00 355 ALA A O 1
ATOM 2786 N N . MET A 1 356 ? -1.803 15.968 -35.388 1.00 90.19 356 MET A N 1
ATOM 2787 C CA . MET A 1 356 ? -0.416 15.776 -35.837 1.00 90.19 356 MET A CA 1
ATOM 2788 C C . MET A 1 356 ? -0.217 14.409 -36.503 1.00 90.19 356 MET A C 1
ATOM 2790 O O . MET A 1 356 ? 0.444 14.331 -37.536 1.00 90.19 356 MET A O 1
ATOM 2794 N N . SER A 1 357 ? -0.826 13.358 -35.950 1.00 90.81 357 SER A N 1
ATOM 2795 C CA . SER A 1 357 ? -0.803 12.002 -36.508 1.00 90.81 357 SER A CA 1
ATOM 2796 C C . SER A 1 357 ? -1.490 11.939 -37.878 1.00 90.81 357 SER A C 1
ATO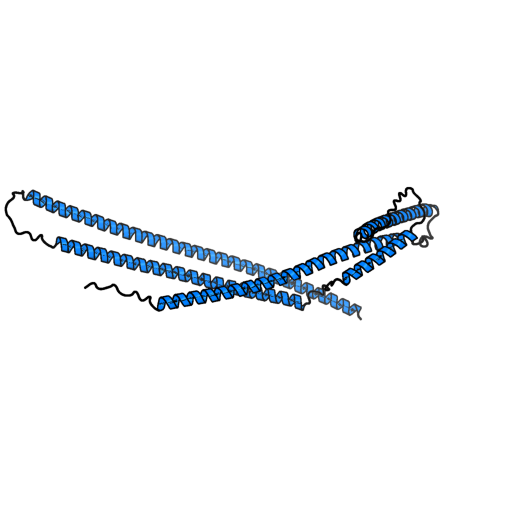M 2798 O O . SER A 1 357 ? -0.924 11.410 -38.830 1.00 90.81 357 SER A O 1
ATOM 2800 N N . GLU A 1 358 ? -2.659 12.572 -38.029 1.00 90.62 358 GLU A N 1
ATOM 2801 C CA . GLU A 1 358 ? -3.367 12.660 -39.315 1.00 90.62 358 GLU A CA 1
ATOM 2802 C C . GLU A 1 358 ? -2.549 13.385 -40.391 1.00 90.62 358 GLU A C 1
ATOM 2804 O O . GLU A 1 358 ? -2.520 12.949 -41.545 1.00 90.62 358 GLU A O 1
ATOM 2809 N N . ARG A 1 359 ? -1.842 14.466 -40.029 1.00 90.00 359 ARG A N 1
ATOM 2810 C CA . ARG A 1 359 ? -0.941 15.168 -40.959 1.00 90.00 359 ARG A CA 1
ATOM 2811 C C . ARG A 1 359 ? 0.225 14.290 -41.392 1.00 90.00 359 ARG A C 1
ATOM 2813 O O . ARG A 1 359 ? 0.526 14.263 -42.580 1.00 90.00 359 ARG A O 1
ATOM 2820 N N . HIS A 1 360 ? 0.854 13.579 -40.458 1.00 86.44 360 HIS A N 1
ATOM 2821 C CA . HIS A 1 360 ? 1.968 12.691 -40.780 1.00 86.44 360 HIS A CA 1
ATOM 2822 C C . HIS A 1 360 ? 1.518 11.528 -41.677 1.00 86.44 360 HIS A C 1
ATOM 2824 O O . HIS A 1 360 ? 2.153 11.254 -42.690 1.00 86.44 360 HIS A O 1
ATOM 2830 N N . ASN A 1 361 ? 0.359 10.926 -41.390 1.00 84.81 361 ASN A N 1
ATOM 2831 C CA . ASN A 1 361 ? -0.232 9.909 -42.262 1.00 84.81 361 ASN A CA 1
ATOM 2832 C C . ASN A 1 361 ? -0.553 10.457 -43.660 1.00 84.81 361 ASN A C 1
ATOM 2834 O O . ASN A 1 361 ? -0.311 9.777 -44.650 1.00 84.81 361 ASN A O 1
ATOM 2838 N N . SER A 1 362 ? -1.067 11.686 -43.757 1.00 86.62 362 SER A N 1
ATOM 2839 C CA . SER A 1 362 ? -1.365 12.314 -45.052 1.00 86.62 362 SER A CA 1
ATOM 2840 C C . SER A 1 362 ? -0.099 12.591 -45.873 1.00 86.62 362 SER A C 1
ATOM 2842 O O . SER A 1 362 ? -0.128 12.435 -47.089 1.00 86.62 362 SER A O 1
ATOM 2844 N N . GLN A 1 363 ? 1.005 12.973 -45.220 1.00 81.06 363 GLN A N 1
ATOM 2845 C CA . GLN A 1 363 ? 2.310 13.153 -45.869 1.00 81.06 363 GLN A CA 1
ATOM 2846 C C . GLN A 1 363 ? 2.865 11.828 -46.395 1.00 81.06 363 GLN A C 1
ATOM 2848 O O . GLN A 1 363 ? 3.252 11.763 -47.554 1.00 81.06 363 GLN A O 1
ATOM 2853 N N . ASN A 1 364 ? 2.812 10.760 -45.594 1.00 76.38 364 ASN A N 1
ATOM 2854 C CA . ASN A 1 364 ? 3.271 9.439 -46.032 1.00 76.38 364 ASN A CA 1
ATOM 2855 C C . ASN A 1 364 ? 2.461 8.925 -47.238 1.00 76.38 364 ASN A C 1
ATOM 2857 O O . ASN A 1 364 ? 3.034 8.390 -48.177 1.00 76.38 364 ASN A O 1
ATOM 2861 N N . ILE A 1 365 ? 1.141 9.153 -47.266 1.00 78.56 365 ILE A N 1
ATOM 2862 C CA . ILE A 1 365 ? 0.294 8.782 -48.416 1.00 78.56 365 ILE A CA 1
ATOM 2863 C C . ILE A 1 365 ? 0.645 9.604 -49.671 1.00 78.56 365 ILE A C 1
ATOM 2865 O O . ILE A 1 365 ? 0.534 9.093 -50.781 1.00 78.56 365 ILE A O 1
ATOM 2869 N N . GLN A 1 366 ? 1.064 10.866 -49.519 1.00 70.50 366 GLN A N 1
ATOM 2870 C CA . GLN A 1 366 ? 1.533 11.692 -50.640 1.00 70.50 366 GLN A CA 1
ATOM 2871 C C . GLN A 1 366 ? 2.926 11.298 -51.146 1.00 70.50 366 GLN A C 1
ATOM 2873 O O . GLN A 1 366 ? 3.227 11.584 -52.296 1.00 70.50 366 GLN A O 1
ATOM 2878 N N . GLU A 1 367 ? 3.768 10.680 -50.316 1.00 66.31 367 GLU A N 1
ATOM 2879 C CA . GLU A 1 367 ? 5.083 10.165 -50.727 1.00 66.31 367 GLU A CA 1
ATOM 2880 C C . GLU A 1 367 ? 4.999 8.792 -51.421 1.00 66.31 367 GLU A C 1
ATOM 2882 O O . GLU A 1 367 ? 5.910 8.428 -52.163 1.00 66.31 367 GLU A O 1
ATOM 2887 N N . GLU A 1 368 ? 3.915 8.037 -51.211 1.00 61.47 368 GLU A N 1
ATOM 2888 C CA . GLU A 1 368 ? 3.675 6.730 -51.849 1.00 61.47 368 GLU A CA 1
ATOM 2889 C C . GLU A 1 368 ? 2.902 6.799 -53.187 1.00 61.47 368 GLU A C 1
ATOM 2891 O O . GLU A 1 368 ? 2.776 5.776 -53.867 1.00 61.47 368 GLU A O 1
ATOM 2896 N N . LEU A 1 369 ? 2.401 7.978 -53.580 1.00 49.50 369 LEU A N 1
ATOM 2897 C CA . LEU A 1 369 ? 1.727 8.257 -54.863 1.00 49.50 369 LEU A CA 1
ATOM 2898 C C . LEU A 1 369 ? 2.651 9.019 -55.815 1.00 49.50 369 LEU A C 1
ATOM 2900 O O . LEU A 1 369 ? 2.649 8.672 -57.020 1.00 49.50 369 LEU A O 1
#

Organism: Rhipicephalus sanguineus (NCBI:txid34632)

Radius of gyration: 51.69 Å; chains: 1; bounding box: 103×70×151 Å

Foldseek 3Di:
DDDDDDDPDPDPVVVVVVVVVVVVVVVVVVVVVVVVVVVVVVVVVVVVVVVVVVVLVVLVVVLVVLVVLLVLLVVLLVLLVVLVPDCVVVPDDDPVVVVVVVVVSVVSNVVSVVSLVVSLVVLVVVVVPPPPDDDDDDDDDDDDDDDDPDPPPVVSNVVSVVSSVVSVVVSVVSVVVDPVDPPPCPVVNVVVVVVVVVVVVVVVVVVVVVVVVVVVVVVVVVVVVVVVVVVVVVVVVVVVVVVVVVVVVVVVVVVPPPPPDDDDDDDDDPPVVVVVVVVVVVVVVVVVVVVVVVVVVVVVVVVVVVVVVVVVVVVVVVVVVVVVVVVVVVVVVVVVVVVVVVVVVVVVVVVVVVVVVVVVVVVVVVVVD

pLDDT: mean 78.03, std 17.05, range [28.83, 97.25]

InterPro domains:
  IPR019536 Harmonin-binding protein USHBP1, PDZ-binding domain [PF10506] (20-80)
  IPR019536 Harmonin-binding protein USHBP1, PDZ-binding domain [PF10506] (286-356)
  IPR040171 Harmonin-binding protein USHBP1-like [PTHR23347] (20-363)

Secondary structure (DSSP, 8-state):
-PPPPP-----HHHHHHHHHHHHHHHHHHHHHHHHHHHHHHHHHHHHHHHHHHHHHHHHHHHHHHHHHHHHHHHHHHHHHHHHTS-GGG-TT--HHHHHHHHHHHHHHHHHHHHHHHHHHHHHHHHHTTS--SS------------------HHHHHHHHHHHHHHHHHHHHHHHHTT------S-HHHHHHHHHHHHHHHHHHHHHHHHHHHHHHHHHHHHHHHHHHHHHHHHHHHHHHHHHHHHHHHHHHHHHTS-------------HHHHHHHHHHHHHHHHHHHHHHHHHHHHHHHHHHHHHHHHHHHHHHHHHHHHHHHHHHHHHHHHHHHHHHHHHHHHHHHHHHHHHHHHHHHHHHHHH--

Sequence (369 aa):
MYKLPGNFVPSCNSYTVCCSKVEHLRCQNDLLQLALEESRGQCDRLSVLLGKHESNQTALQLALACSDRALEAFDALLALADTGRPLANYRAASPLEEEEMMCRAQEERRLAEGLARQVLHRLDRHCGGALAVTSPGITTSSTSSSCDGGELTKIEEQRLREHLVQLREERAAWKSVHIEPRGATTLLDAHKLDLENAVLMQELMAIKEEKAELKAQNYLLEKEKAALELRAGSWEAREQAYLISIEHLRTQLVDARPSQQPPMRLASTNPEIQELAESQKREKSLKARIDELVATLEKITKNAELRSRQSAEFVDDLKRANRQGLCLFALVSAFEKVKKKNMAKLRKVELQMAAMSERHNSQNIQEEL